Protein AF-G0TYF3-F1 (afdb_monomer)

Mean predicted aligned error: 10.35 Å

Organism: Trypanosoma vivax (strain Y486) (NCBI:txid1055687)

Structure (mmCIF, N/CA/C/O backbone):
data_AF-G0TYF3-F1
#
_entry.id   AF-G0TYF3-F1
#
loop_
_atom_site.group_PDB
_atom_site.id
_atom_site.type_symbol
_atom_site.label_atom_id
_atom_site.label_alt_id
_atom_site.label_comp_id
_atom_site.label_asym_id
_atom_site.label_entity_id
_atom_site.label_seq_id
_atom_site.pdbx_PDB_ins_code
_atom_site.Cartn_x
_atom_site.Cartn_y
_atom_site.Cartn_z
_atom_site.occupancy
_atom_site.B_iso_or_equiv
_atom_site.auth_seq_id
_atom_site.auth_comp_id
_atom_site.auth_asym_id
_atom_site.auth_atom_id
_atom_site.pdbx_PDB_model_num
ATOM 1 N N . MET A 1 1 ? -6.477 -11.118 -1.005 1.00 52.06 1 MET A N 1
ATOM 2 C CA . MET A 1 1 ? -7.956 -11.037 -0.854 1.00 52.06 1 MET A CA 1
ATOM 3 C C . MET A 1 1 ? -8.287 -9.998 0.199 1.00 52.06 1 MET A C 1
ATOM 5 O O . MET A 1 1 ? -7.872 -10.178 1.342 1.00 52.06 1 MET A O 1
ATOM 9 N N . LEU A 1 2 ? -9.044 -8.964 -0.182 1.00 65.50 2 LEU A N 1
ATOM 10 C CA . LEU A 1 2 ? -9.621 -8.017 0.769 1.00 65.50 2 LEU A CA 1
ATOM 11 C C . LEU A 1 2 ? -10.462 -8.768 1.795 1.00 65.50 2 LEU A C 1
ATOM 13 O O . LEU A 1 2 ? -11.277 -9.626 1.445 1.00 65.50 2 LEU A O 1
ATOM 17 N N . ILE A 1 3 ? -10.245 -8.453 3.062 1.00 80.75 3 ILE A N 1
ATOM 18 C CA . ILE A 1 3 ? -11.028 -9.009 4.161 1.00 80.75 3 ILE A CA 1
ATOM 19 C C . ILE A 1 3 ? -12.087 -7.994 4.579 1.00 80.75 3 ILE A C 1
ATOM 21 O O . ILE A 1 3 ? -11.957 -6.803 4.329 1.00 80.75 3 ILE A O 1
ATOM 25 N N . SER A 1 4 ? -13.174 -8.443 5.204 1.00 88.25 4 SER A N 1
ATOM 26 C CA . SER A 1 4 ? -14.162 -7.490 5.725 1.00 88.25 4 SER A CA 1
ATOM 27 C C . SER A 1 4 ? -13.517 -6.556 6.766 1.00 88.25 4 SER A C 1
ATOM 29 O O . SER A 1 4 ? -12.671 -7.043 7.525 1.00 88.25 4 SER A O 1
ATOM 31 N N . PRO A 1 5 ? -13.976 -5.299 6.908 1.00 90.44 5 PRO A N 1
ATOM 32 C CA . PRO A 1 5 ? -13.531 -4.399 7.974 1.00 90.44 5 PRO A CA 1
ATOM 33 C C . PRO A 1 5 ? -13.521 -5.040 9.370 1.00 90.44 5 PRO A C 1
ATOM 35 O O . PRO A 1 5 ? -12.560 -4.882 10.119 1.00 90.44 5 PRO A O 1
ATOM 38 N N . ALA A 1 6 ? -14.524 -5.859 9.699 1.00 93.75 6 ALA A N 1
ATOM 39 C CA . ALA A 1 6 ? -14.573 -6.573 10.978 1.00 93.75 6 ALA A CA 1
ATOM 40 C C . ALA A 1 6 ? -13.419 -7.580 11.129 1.00 93.75 6 ALA A C 1
ATOM 42 O O . ALA A 1 6 ? -12.769 -7.654 12.168 1.00 93.75 6 ALA A O 1
ATOM 43 N N . ALA A 1 7 ? -13.109 -8.323 10.065 1.00 91.69 7 ALA A N 1
ATOM 44 C CA . ALA A 1 7 ? -11.989 -9.260 10.056 1.00 91.69 7 ALA A CA 1
ATOM 45 C C . ALA A 1 7 ? -10.630 -8.544 10.153 1.00 91.69 7 ALA A C 1
ATOM 47 O O . ALA A 1 7 ? -9.745 -9.024 10.861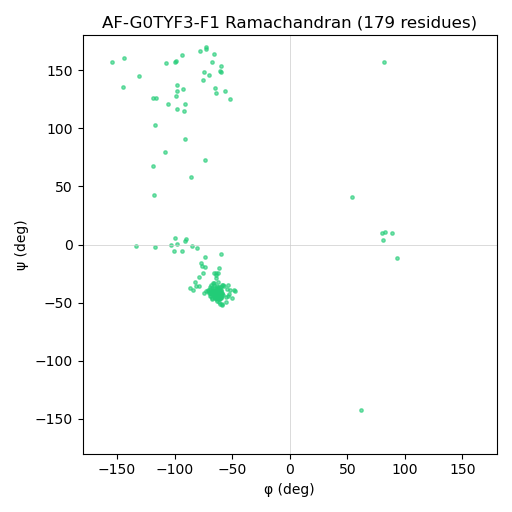 1.00 91.69 7 ALA A O 1
ATOM 48 N N . ALA A 1 8 ? -10.462 -7.395 9.489 1.00 89.81 8 ALA A N 1
ATOM 49 C CA . ALA A 1 8 ? -9.244 -6.594 9.608 1.00 89.81 8 ALA A CA 1
ATOM 50 C C . ALA A 1 8 ? -9.075 -6.008 11.014 1.00 89.81 8 ALA A C 1
ATOM 52 O O . ALA A 1 8 ? -7.975 -6.039 11.571 1.00 89.81 8 ALA A O 1
ATOM 53 N N . PHE A 1 9 ? -10.173 -5.546 11.620 1.00 95.38 9 PHE A N 1
ATOM 54 C CA . PHE A 1 9 ? -10.187 -5.104 13.009 1.00 95.38 9 PHE A CA 1
ATOM 55 C C . PHE A 1 9 ? -9.757 -6.235 13.947 1.00 95.38 9 PHE A C 1
ATOM 57 O O . PHE A 1 9 ? -8.814 -6.082 14.723 1.00 95.38 9 PHE A O 1
ATOM 64 N N . GLU A 1 10 ? -10.389 -7.402 13.835 1.00 94.56 10 GLU A N 1
ATOM 65 C CA . GLU A 1 10 ? -10.067 -8.560 14.667 1.00 94.56 10 GLU A CA 1
ATOM 66 C C . GLU A 1 10 ? -8.616 -9.018 14.504 1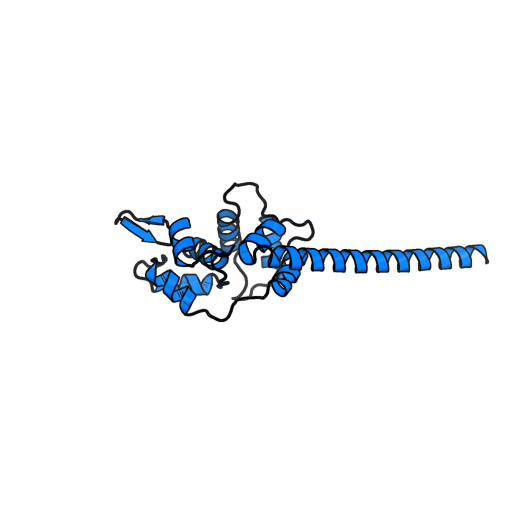.00 94.56 10 GLU A C 1
ATOM 68 O O . GLU A 1 10 ? -7.967 -9.363 15.492 1.00 94.56 10 GLU A O 1
ATOM 73 N N . ARG A 1 11 ? -8.063 -8.943 13.290 1.00 90.75 11 ARG A N 1
ATOM 74 C CA . ARG A 1 11 ? -6.665 -9.291 13.020 1.00 90.75 11 ARG A CA 1
ATOM 75 C C . ARG A 1 11 ? -5.666 -8.345 13.692 1.00 90.75 11 ARG A C 1
ATOM 77 O O . ARG A 1 11 ? -4.584 -8.795 14.066 1.00 90.75 11 ARG A O 1
ATOM 84 N N . ARG A 1 12 ? -5.988 -7.052 13.805 1.00 88.94 12 ARG A N 1
ATOM 85 C CA . ARG A 1 12 ? -5.013 -6.003 14.164 1.00 88.94 12 ARG A CA 1
ATOM 86 C C . ARG A 1 12 ? -5.286 -5.276 15.482 1.00 88.94 12 ARG A C 1
ATOM 88 O O . ARG A 1 12 ? -4.498 -4.411 15.861 1.00 88.94 12 ARG A O 1
ATOM 95 N N . HIS A 1 13 ? -6.370 -5.600 16.182 1.00 93.94 13 HIS A N 1
ATOM 96 C CA . HIS A 1 13 ? -6.732 -4.913 17.418 1.00 93.94 13 HIS A CA 1
ATOM 97 C C . HIS A 1 13 ? -5.659 -5.026 18.507 1.00 93.94 13 HIS A C 1
ATOM 99 O O . HIS A 1 13 ? -4.985 -6.042 18.677 1.00 93.94 13 HIS A O 1
ATOM 105 N N . LEU A 1 14 ? -5.580 -3.981 19.321 1.00 92.06 14 LEU A N 1
ATOM 106 C CA . LEU A 1 14 ? -4.904 -4.000 20.606 1.00 92.06 14 LEU A CA 1
ATOM 107 C C . LEU A 1 14 ? -5.941 -4.219 21.701 1.00 92.06 14 LEU A C 1
ATOM 109 O O . LEU A 1 14 ? -7.012 -3.607 21.697 1.00 92.06 14 LEU A O 1
ATOM 113 N N . LYS A 1 15 ? -5.616 -5.077 22.667 1.00 94.75 15 LYS A N 1
ATOM 114 C CA . LYS A 1 15 ? -6.442 -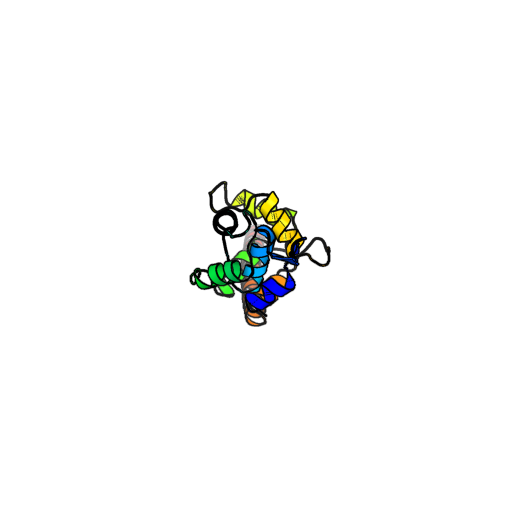5.262 23.858 1.00 94.75 15 LYS A CA 1
ATOM 115 C C . LYS A 1 15 ? -5.981 -4.305 24.952 1.00 94.75 15 LYS A C 1
ATOM 117 O O . LYS A 1 15 ? -4.826 -4.349 25.373 1.00 94.75 15 LYS A O 1
ATOM 122 N N . ARG A 1 16 ? -6.884 -3.447 25.417 1.00 92.62 16 ARG A N 1
ATOM 123 C CA . ARG A 1 16 ? -6.646 -2.527 26.534 1.00 92.62 16 ARG A CA 1
ATOM 124 C C . ARG A 1 16 ? -6.741 -3.249 27.879 1.00 92.62 16 ARG A C 1
ATOM 126 O O . ARG A 1 16 ? -7.266 -4.356 27.987 1.00 92.62 16 ARG A O 1
ATOM 133 N N . ASN A 1 17 ? -6.278 -2.576 28.932 1.00 89.19 17 ASN A N 1
ATOM 134 C CA . ASN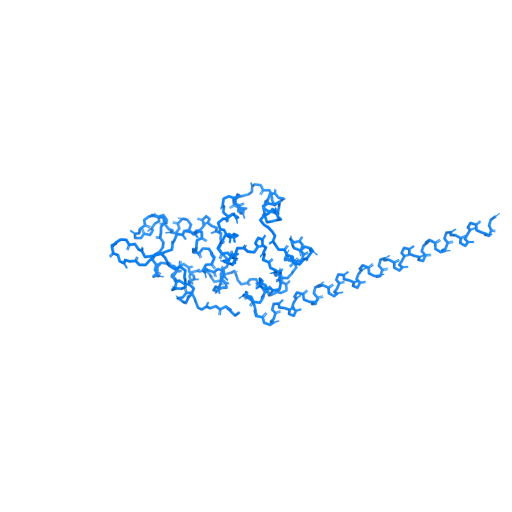 A 1 17 ? -6.319 -3.086 30.309 1.00 89.19 17 ASN A CA 1
ATOM 135 C C . ASN A 1 17 ? -7.747 -3.278 30.849 1.00 89.19 17 ASN A C 1
ATOM 137 O O . ASN A 1 17 ? -7.957 -4.108 31.728 1.00 89.19 17 ASN A O 1
ATOM 141 N N . ASP A 1 18 ? -8.716 -2.521 30.330 1.00 90.19 18 ASP A N 1
ATOM 142 C CA . ASP A 1 18 ? -10.147 -2.651 30.638 1.00 90.19 18 ASP A CA 1
ATOM 143 C C . ASP A 1 18 ? -10.823 -3.796 29.856 1.00 90.19 18 ASP A C 1
ATOM 145 O O . ASP A 1 18 ? -11.984 -4.109 30.100 1.00 90.19 18 ASP A O 1
ATOM 149 N N . GLY A 1 19 ? -10.080 -4.473 28.973 1.00 90.56 19 GLY A N 1
ATOM 150 C CA . GLY A 1 19 ? -10.540 -5.616 28.192 1.00 90.56 19 GLY A CA 1
ATOM 151 C C . GLY A 1 19 ? -11.094 -5.259 26.815 1.00 90.56 19 GLY A C 1
ATOM 152 O O . GLY A 1 19 ? -11.235 -6.170 25.996 1.00 90.56 19 GLY A O 1
ATOM 153 N N . ASP A 1 20 ? -11.336 -3.974 26.542 1.00 94.19 20 ASP A N 1
ATOM 154 C CA . ASP A 1 20 ? -11.847 -3.504 25.255 1.00 94.19 20 ASP A CA 1
ATOM 155 C C . ASP A 1 20 ? -10.783 -3.632 24.155 1.00 94.19 20 ASP A C 1
ATOM 157 O O . ASP A 1 20 ? -9.578 -3.455 24.377 1.00 94.19 20 ASP A O 1
ATOM 161 N N . LYS A 1 21 ? -11.249 -3.936 22.943 1.00 97.25 21 LYS A N 1
ATOM 162 C CA . LYS A 1 21 ? -10.430 -3.986 21.731 1.00 97.25 21 LYS A CA 1
ATOM 163 C C . LYS A 1 21 ? -10.468 -2.635 21.035 1.00 97.25 21 LYS A C 1
ATOM 165 O O . LYS A 1 21 ? -11.546 -2.067 20.855 1.00 97.25 21 LYS A O 1
ATOM 170 N N . VAL A 1 22 ? -9.306 -2.138 20.627 1.00 97.00 22 VAL A N 1
ATOM 171 C CA . VAL A 1 22 ? -9.183 -0.859 19.922 1.00 97.00 22 VAL A CA 1
ATOM 172 C C . VAL A 1 22 ? -8.094 -0.886 18.855 1.00 97.00 22 VAL A C 1
ATOM 174 O O . VAL A 1 22 ? -7.170 -1.695 18.922 1.00 97.00 22 VAL A O 1
ATOM 177 N N . LEU A 1 23 ? -8.166 0.048 17.914 1.00 95.69 23 LEU A N 1
ATOM 178 C CA . LEU A 1 23 ? -7.126 0.338 16.937 1.00 95.69 23 LEU A CA 1
ATOM 179 C C . LEU A 1 23 ? -6.591 1.762 17.137 1.00 95.69 23 LEU A C 1
ATOM 181 O O . LEU A 1 23 ? -7.376 2.710 17.096 1.00 95.69 23 LEU A O 1
ATOM 185 N N . PRO A 1 24 ? -5.273 1.953 17.302 1.00 93.75 24 PRO A N 1
ATOM 186 C CA . PRO A 1 24 ? -4.672 3.268 17.112 1.00 93.75 24 PRO A CA 1
ATOM 187 C C . PRO A 1 24 ? -4.740 3.680 15.626 1.00 93.75 24 PRO A C 1
ATOM 189 O O . PRO A 1 24 ? -4.798 2.800 14.760 1.00 93.75 24 PRO A O 1
ATOM 192 N N . PRO A 1 25 ? -4.684 4.987 15.300 1.00 89.38 25 PRO A N 1
ATOM 193 C CA . PRO A 1 25 ? -4.898 5.497 13.946 1.00 89.38 25 PRO A CA 1
ATOM 194 C C . PRO A 1 25 ? -4.023 4.844 12.874 1.00 89.38 25 PRO A C 1
ATOM 196 O O . PRO A 1 25 ? -4.527 4.440 11.830 1.00 89.38 25 PRO A O 1
ATOM 199 N N . SER A 1 26 ? -2.731 4.654 13.147 1.00 84.62 26 SER A N 1
ATOM 200 C CA . SER A 1 26 ? -1.805 4.021 12.202 1.00 84.62 26 SER A CA 1
ATOM 201 C C . SER A 1 26 ? -2.161 2.566 11.888 1.00 84.62 26 SER A C 1
ATOM 203 O O . SER A 1 26 ? -2.018 2.117 10.754 1.00 84.62 26 SER A O 1
ATOM 205 N N . VAL A 1 27 ? -2.671 1.824 12.872 1.00 88.31 27 VAL A N 1
ATOM 206 C CA . VAL A 1 27 ? -3.094 0.431 12.685 1.00 88.31 27 VAL A CA 1
ATOM 207 C C . VAL A 1 27 ? -4.469 0.375 12.017 1.00 88.31 27 VAL A C 1
ATOM 209 O O . VAL A 1 27 ? -4.697 -0.486 11.169 1.00 88.31 27 VAL A O 1
ATOM 212 N N . ALA A 1 28 ? -5.360 1.319 12.337 1.00 90.31 28 ALA A N 1
ATOM 213 C CA . ALA A 1 28 ? -6.639 1.485 11.653 1.00 90.31 28 ALA A CA 1
ATOM 214 C C . ALA A 1 28 ? -6.462 1.820 10.167 1.00 90.31 28 ALA A C 1
ATOM 216 O O . ALA A 1 28 ? -7.203 1.289 9.347 1.00 90.31 28 ALA A O 1
ATOM 217 N N . LEU A 1 29 ? -5.449 2.615 9.804 1.00 85.88 29 LEU A N 1
ATOM 218 C CA . LEU A 1 29 ? -5.104 2.892 8.408 1.00 85.88 29 LEU A CA 1
ATOM 219 C C . LEU A 1 29 ? -4.805 1.603 7.640 1.00 85.88 29 LEU A C 1
ATOM 221 O O . LEU A 1 29 ? -5.297 1.407 6.531 1.00 85.88 29 LEU A O 1
ATOM 225 N N . VAL A 1 30 ? -4.047 0.693 8.252 1.00 83.38 30 VAL A N 1
ATOM 226 C CA . VAL A 1 30 ? -3.688 -0.574 7.608 1.00 83.38 30 VAL A CA 1
ATOM 227 C C . VAL A 1 30 ? -4.864 -1.542 7.585 1.00 83.38 30 VAL A C 1
ATOM 229 O O . VAL A 1 30 ? -5.104 -2.173 6.563 1.00 83.38 30 VAL A O 1
ATOM 232 N N . ALA A 1 31 ? -5.634 -1.633 8.672 1.00 88.62 31 ALA A N 1
ATOM 233 C CA . ALA A 1 31 ? -6.844 -2.453 8.709 1.00 88.62 31 ALA A CA 1
ATOM 234 C C . ALA A 1 31 ? -7.863 -1.999 7.649 1.00 88.62 31 ALA A C 1
ATOM 236 O O . ALA A 1 31 ? -8.492 -2.824 6.987 1.00 88.62 31 ALA A O 1
ATOM 237 N N . ALA A 1 32 ? -7.999 -0.687 7.453 1.00 86.38 32 ALA A N 1
ATOM 238 C CA . ALA A 1 32 ? -8.841 -0.124 6.411 1.00 86.38 32 ALA A CA 1
ATOM 239 C C . ALA A 1 32 ? -8.324 -0.487 5.018 1.00 86.38 32 ALA A C 1
ATOM 241 O O . ALA A 1 32 ? -9.101 -0.957 4.188 1.00 86.38 32 ALA A O 1
ATOM 242 N N . LEU A 1 33 ? -7.014 -0.357 4.795 1.00 79.69 33 LEU A N 1
ATOM 243 C CA . LEU A 1 33 ? -6.370 -0.708 3.535 1.00 79.69 33 LEU A CA 1
ATOM 244 C C . LEU A 1 33 ? -6.562 -2.196 3.188 1.00 79.69 33 LEU A C 1
ATOM 246 O O . LEU A 1 33 ? -6.973 -2.517 2.077 1.00 79.69 33 LEU A O 1
ATOM 250 N N . GLU A 1 34 ? -6.372 -3.100 4.154 1.00 78.69 34 GLU A N 1
ATOM 251 C CA . GLU A 1 34 ? -6.664 -4.540 4.010 1.00 78.69 34 GLU A CA 1
ATOM 252 C C . GLU A 1 34 ? -8.140 -4.842 3.719 1.00 78.69 34 GLU A C 1
ATOM 254 O O . GLU A 1 34 ? -8.473 -5.920 3.221 1.00 78.69 34 GLU A O 1
ATOM 259 N N . SER A 1 35 ? -9.017 -3.893 4.042 1.00 82.38 35 SER A N 1
ATOM 260 C CA . SER A 1 35 ? -10.456 -3.971 3.802 1.00 82.38 35 SER A CA 1
ATOM 261 C C . SER A 1 35 ? -10.907 -3.213 2.554 1.00 82.38 35 SER A C 1
ATOM 263 O O . SER A 1 35 ? -12.105 -3.123 2.296 1.00 82.38 35 SER A O 1
ATOM 265 N N . GLY A 1 36 ? -9.964 -2.673 1.774 1.00 74.00 36 GLY A N 1
ATOM 266 C CA . GLY A 1 36 ? -10.225 -1.995 0.504 1.00 74.00 36 GLY A CA 1
ATOM 267 C C . GLY A 1 36 ? -10.505 -0.500 0.632 1.00 74.00 36 GLY A C 1
ATOM 268 O O . GLY A 1 36 ? -10.898 0.130 -0.347 1.00 74.00 36 GLY A O 1
ATOM 269 N N . TYR A 1 37 ? -10.298 0.082 1.813 1.00 78.81 37 TYR A N 1
ATOM 270 C CA . TYR A 1 37 ? -10.519 1.499 2.070 1.00 78.81 37 TYR A CA 1
ATOM 271 C C . TYR A 1 37 ? -9.192 2.247 2.167 1.00 78.81 37 TYR A C 1
ATOM 273 O O . TYR A 1 37 ? -8.382 1.996 3.058 1.00 78.81 37 TYR A O 1
ATOM 281 N N . MET A 1 38 ? -8.998 3.238 1.299 1.00 75.38 38 MET A N 1
ATOM 282 C CA . MET A 1 38 ? -7.919 4.209 1.470 1.00 75.38 38 MET A CA 1
ATOM 283 C C . MET A 1 38 ? -8.424 5.421 2.247 1.00 75.38 38 MET A C 1
ATOM 285 O O . MET A 1 38 ? -9.267 6.183 1.768 1.00 75.38 38 MET A O 1
ATOM 289 N N . PHE A 1 39 ? -7.878 5.626 3.439 1.00 77.19 39 PHE A N 1
ATOM 290 C CA . PHE A 1 39 ? -8.094 6.836 4.225 1.00 77.19 39 PHE A CA 1
ATOM 291 C C . PHE A 1 39 ? -6.841 7.704 4.231 1.00 77.19 39 PHE A C 1
ATOM 293 O O . PHE A 1 39 ? -5.724 7.213 4.087 1.00 77.19 39 PHE A O 1
ATOM 300 N N . LYS A 1 40 ? -7.035 9.001 4.463 1.00 78.00 40 LYS A N 1
ATOM 301 C CA . LYS A 1 40 ? -5.961 9.865 4.959 1.00 78.00 40 LYS A CA 1
ATOM 302 C C . LYS A 1 40 ? -5.769 9.572 6.441 1.00 78.00 40 LYS A C 1
ATOM 304 O O . LYS A 1 40 ? -6.772 9.391 7.136 1.00 78.00 40 LYS A O 1
ATOM 309 N N . LEU A 1 41 ? -4.528 9.558 6.934 1.00 80.25 41 LEU A N 1
ATOM 310 C CA . LEU A 1 41 ? -4.324 9.327 8.364 1.00 80.25 41 LEU A CA 1
ATOM 311 C C . LEU A 1 41 ? -4.991 10.428 9.195 1.00 80.25 41 LEU A C 1
ATOM 313 O O . LEU A 1 41 ? -5.712 10.096 10.126 1.00 80.25 41 LEU A O 1
ATOM 317 N N . SER A 1 42 ? -4.894 11.690 8.771 1.00 80.12 42 SER A N 1
ATOM 318 C CA . SER A 1 42 ? -5.585 12.826 9.399 1.00 80.12 42 SER A CA 1
ATOM 319 C C . SER A 1 42 ? -7.095 12.610 9.573 1.00 80.12 42 SER A C 1
ATOM 321 O O . SER A 1 42 ? -7.652 12.913 10.623 1.00 80.12 42 SER A O 1
ATOM 323 N N . ALA A 1 43 ? -7.770 11.999 8.593 1.00 86.19 43 ALA A N 1
ATOM 324 C CA . ALA A 1 43 ? -9.194 11.678 8.704 1.00 86.19 43 ALA A CA 1
ATOM 325 C C . ALA A 1 43 ? -9.470 10.599 9.768 1.00 86.19 43 ALA A C 1
ATOM 327 O O . ALA A 1 43 ? -10.474 10.667 10.482 1.00 86.19 43 ALA A O 1
ATOM 328 N N . ILE A 1 44 ? -8.580 9.607 9.887 1.00 88.44 44 ILE A N 1
ATOM 329 C CA . ILE A 1 44 ? -8.655 8.583 10.936 1.00 88.44 44 ILE A CA 1
ATOM 330 C C . ILE A 1 44 ? -8.336 9.194 12.302 1.00 88.44 44 ILE A C 1
ATOM 332 O O . ILE A 1 44 ? -9.021 8.889 13.274 1.00 88.44 44 ILE A O 1
ATOM 336 N N . GLU A 1 45 ? -7.329 10.060 12.395 1.00 89.00 45 GLU A N 1
ATOM 337 C C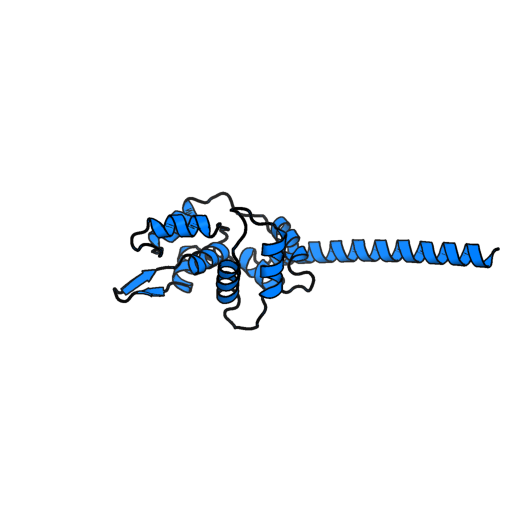A . GLU A 1 45 ? -6.954 10.755 13.628 1.00 89.00 45 GLU A CA 1
ATOM 338 C C . GLU A 1 45 ? -8.079 11.655 14.126 1.00 89.00 45 GLU A C 1
ATOM 340 O O . GLU A 1 45 ? -8.423 11.602 15.305 1.00 89.00 45 GLU A O 1
ATOM 345 N N . ASP A 1 46 ? -8.730 12.395 13.231 1.00 90.75 46 ASP A N 1
ATOM 346 C CA . ASP A 1 46 ? -9.910 13.196 13.545 1.00 90.75 46 ASP A CA 1
ATOM 347 C C . ASP A 1 46 ? -11.066 12.338 14.070 1.00 90.75 46 ASP A C 1
ATOM 349 O O . ASP A 1 46 ? -11.759 12.726 15.018 1.00 90.75 46 ASP A O 1
ATOM 353 N N . ALA A 1 47 ? -11.295 11.168 13.464 1.00 92.31 47 ALA A N 1
ATOM 354 C CA . ALA A 1 47 ? -12.298 10.218 13.937 1.00 92.31 47 ALA A CA 1
ATOM 355 C C . ALA A 1 47 ? -11.927 9.666 15.323 1.00 92.31 47 ALA A C 1
ATOM 357 O O . ALA A 1 47 ? -12.756 9.664 16.234 1.00 92.31 47 ALA A O 1
ATOM 358 N N . ALA A 1 48 ? -10.668 9.271 15.511 1.00 93.62 48 ALA A N 1
ATOM 359 C CA . ALA A 1 48 ? -10.149 8.723 16.757 1.00 93.62 48 ALA A CA 1
ATOM 360 C C . ALA A 1 48 ? -10.120 9.760 17.891 1.00 93.62 48 ALA A C 1
ATOM 362 O O . ALA A 1 48 ? -10.346 9.419 19.049 1.00 93.62 48 ALA A O 1
ATOM 363 N N . ALA A 1 49 ? -9.887 11.039 17.591 1.00 93.88 49 ALA A N 1
ATOM 364 C CA . ALA A 1 49 ? -9.914 12.123 18.571 1.00 93.88 49 ALA A CA 1
ATOM 365 C C . ALA A 1 49 ? -11.309 12.316 19.189 1.00 93.88 49 ALA A C 1
ATOM 367 O O . ALA A 1 49 ? -11.424 12.736 20.341 1.00 93.88 49 ALA A O 1
ATOM 368 N N . ARG A 1 50 ? -12.366 11.987 18.434 1.00 93.19 50 ARG A N 1
ATOM 369 C CA . ARG A 1 50 ? -13.773 12.071 18.859 1.00 93.19 50 ARG A CA 1
ATOM 370 C C . ARG A 1 50 ? -14.354 10.734 19.336 1.00 93.19 50 ARG A C 1
ATOM 372 O O . ARG A 1 50 ? -15.531 10.688 19.689 1.00 93.19 50 ARG A O 1
ATOM 379 N N . ALA A 1 51 ? -13.556 9.671 19.330 1.00 95.12 51 ALA A N 1
ATOM 380 C CA . ALA A 1 51 ? -13.976 8.330 19.710 1.00 95.12 51 ALA A CA 1
ATOM 381 C C . ALA A 1 51 ? -14.196 8.184 21.225 1.00 95.12 51 ALA A C 1
ATOM 383 O O . ALA A 1 51 ? -13.762 9.014 22.030 1.00 95.12 51 ALA A O 1
ATOM 384 N N . LYS A 1 52 ? -14.819 7.070 21.628 1.00 94.38 52 LYS A N 1
ATOM 385 C CA . LYS A 1 52 ? -15.003 6.639 23.024 1.00 94.38 52 LYS A CA 1
ATOM 386 C C . LYS A 1 52 ? -13.693 6.713 23.809 1.00 94.38 52 LYS A C 1
ATOM 388 O O . LYS A 1 52 ? -13.691 7.100 24.977 1.00 94.38 52 LYS A O 1
ATOM 393 N N . TYR A 1 53 ? -12.592 6.336 23.165 1.00 93.75 53 TYR A N 1
ATOM 394 C CA . TYR A 1 53 ? -11.246 6.429 23.708 1.00 93.75 53 TYR A CA 1
ATOM 395 C C . TYR A 1 53 ? -10.429 7.390 22.840 1.00 93.75 53 TYR A C 1
ATOM 397 O O . TYR A 1 53 ? -9.987 6.982 21.773 1.00 93.75 53 TYR A O 1
ATOM 405 N N . PRO A 1 54 ? -10.197 8.644 23.268 1.00 93.31 54 PRO A N 1
ATOM 406 C CA . PRO A 1 54 ? -9.485 9.619 22.449 1.00 93.31 54 PRO A CA 1
ATOM 407 C C . PRO A 1 54 ? -8.143 9.086 21.931 1.00 93.31 54 PRO A C 1
ATOM 409 O O . PRO A 1 54 ? -7.304 8.623 22.708 1.00 93.31 54 PRO A O 1
ATOM 412 N N . GLY A 1 55 ? -7.969 9.138 20.611 1.00 91.94 55 GLY A N 1
ATOM 413 C CA . GLY A 1 55 ? -6.806 8.603 19.901 1.00 91.94 55 GLY A CA 1
ATOM 414 C C . GLY A 1 55 ? -6.865 7.099 19.612 1.00 91.94 55 GLY A C 1
ATOM 415 O O . GLY A 1 55 ? -5.854 6.531 19.217 1.00 91.94 55 GLY A O 1
ATOM 416 N N . MET A 1 56 ? -8.009 6.438 19.817 1.00 95.00 56 MET A N 1
ATOM 417 C CA . MET A 1 56 ? -8.206 5.003 19.591 1.00 95.00 56 MET A CA 1
ATOM 418 C C . MET A 1 56 ? -9.626 4.723 19.077 1.00 95.00 56 MET A C 1
ATOM 420 O O . MET A 1 56 ? -10.602 5.214 19.634 1.00 95.00 56 MET A O 1
ATOM 424 N N . LEU A 1 57 ? -9.757 3.875 18.061 1.00 96.56 57 LEU A N 1
ATOM 425 C CA . LEU A 1 57 ? -11.048 3.468 17.503 1.00 96.56 57 LEU A CA 1
ATOM 426 C C . LEU A 1 57 ? -11.470 2.110 18.059 1.00 96.56 57 LEU A C 1
ATOM 428 O O . LEU A 1 57 ? -10.713 1.145 17.988 1.00 96.56 57 LEU A O 1
ATOM 432 N N . THR A 1 58 ? -12.685 2.010 18.589 1.00 97.06 58 THR A N 1
ATOM 433 C CA . THR A 1 58 ? -13.329 0.713 18.845 1.00 97.06 58 THR A CA 1
ATOM 434 C C . THR A 1 58 ? -13.768 0.051 17.538 1.00 97.06 58 THR A C 1
ATOM 436 O O . THR A 1 58 ? -13.764 0.678 16.479 1.00 97.06 58 THR A O 1
ATOM 439 N N . GLU A 1 59 ? -14.186 -1.214 17.606 1.00 96.25 59 GLU A N 1
ATOM 440 C CA . GLU A 1 59 ? -14.692 -1.945 16.437 1.00 96.25 59 GLU A CA 1
ATOM 441 C C . GLU A 1 59 ? -15.847 -1.200 15.766 1.00 96.25 59 GLU A C 1
ATOM 443 O O . GLU A 1 59 ? -15.803 -0.928 14.573 1.00 96.25 59 GLU A O 1
ATOM 448 N N . ILE A 1 60 ? -16.841 -0.781 16.551 1.00 96.00 60 ILE A N 1
ATOM 449 C CA . ILE A 1 60 ? -18.028 -0.080 16.047 1.00 96.00 60 ILE A CA 1
ATOM 450 C C . ILE A 1 60 ? -17.638 1.224 15.337 1.00 96.00 60 ILE A C 1
ATOM 452 O O . ILE A 1 60 ? -18.174 1.538 14.277 1.00 96.00 60 ILE A O 1
ATOM 456 N N . GLU A 1 61 ? -16.695 1.978 15.900 1.00 96.75 61 GLU A N 1
ATOM 457 C CA . GLU A 1 61 ? -16.247 3.252 15.328 1.00 96.75 61 GLU A CA 1
ATOM 458 C C . GLU A 1 61 ? -15.432 3.046 14.051 1.00 96.75 61 GLU A C 1
ATOM 460 O O . GLU A 1 61 ? -15.619 3.782 13.085 1.00 96.75 61 GLU A O 1
ATOM 465 N N . PHE A 1 62 ? -14.576 2.024 14.016 1.00 95.19 62 PHE A N 1
ATOM 466 C CA . PHE A 1 62 ? -13.813 1.664 12.824 1.00 95.19 62 PHE A CA 1
ATOM 467 C C . PHE A 1 62 ? -14.719 1.185 11.680 1.00 95.19 62 PHE A C 1
ATOM 469 O O . PHE A 1 62 ? -14.568 1.637 10.544 1.00 95.19 62 PHE A O 1
ATOM 476 N N . LEU A 1 63 ? -15.694 0.320 11.973 1.00 94.12 63 LEU A N 1
ATOM 477 C CA . LEU A 1 63 ? -16.682 -0.136 10.992 1.00 94.12 63 LEU A CA 1
ATOM 478 C C . LEU A 1 63 ? -17.508 1.035 10.458 1.00 94.12 63 LEU A C 1
ATOM 480 O O . LEU A 1 63 ? -17.628 1.199 9.248 1.00 94.12 63 LEU A O 1
ATOM 484 N N . SER A 1 64 ? -17.997 1.903 11.349 1.00 93.31 64 SER A N 1
ATOM 485 C CA . SER A 1 64 ? -18.738 3.102 10.953 1.00 93.31 64 SER A CA 1
ATOM 486 C C . SER A 1 64 ? -17.896 4.042 10.089 1.00 93.31 64 SER A C 1
ATOM 488 O O . SER A 1 64 ? -18.435 4.677 9.185 1.00 93.31 64 SER A O 1
ATOM 490 N N . LEU A 1 65 ? -16.595 4.163 10.363 1.00 91.00 65 LEU A N 1
ATOM 491 C CA . LEU A 1 65 ? -15.683 4.966 9.553 1.00 91.00 65 LEU A CA 1
ATOM 492 C C . LEU A 1 65 ? -15.554 4.392 8.133 1.00 91.00 65 LEU A C 1
ATOM 494 O O . LEU A 1 65 ? -15.602 5.150 7.165 1.00 91.00 65 LEU A O 1
ATOM 498 N N . CYS A 1 66 ? -15.451 3.065 8.008 1.00 88.19 66 CYS A N 1
ATOM 499 C CA . CYS A 1 66 ? -15.441 2.358 6.724 1.00 88.19 66 CYS A CA 1
ATOM 500 C C . CYS A 1 66 ? -16.765 2.540 5.965 1.00 88.19 66 CYS A C 1
ATOM 502 O O . CYS A 1 66 ? -16.755 2.948 4.806 1.00 88.19 66 CYS A O 1
ATOM 504 N N . ASP A 1 67 ? -17.908 2.343 6.622 1.00 86.12 67 ASP A N 1
ATOM 505 C CA . ASP A 1 67 ? -19.231 2.466 5.993 1.00 86.12 67 ASP A CA 1
ATOM 506 C C . ASP A 1 67 ? -19.518 3.884 5.469 1.00 86.12 67 ASP A C 1
ATOM 508 O O . ASP A 1 67 ? -20.194 4.061 4.454 1.00 86.12 67 ASP A O 1
ATOM 512 N N . GLN A 1 68 ? -18.990 4.911 6.140 1.00 82.56 68 GLN A N 1
ATOM 513 C CA . GLN A 1 68 ? -19.162 6.310 5.738 1.00 82.56 68 GLN A CA 1
ATOM 514 C C . GLN A 1 68 ? -18.287 6.710 4.544 1.00 82.56 68 GLN A C 1
ATOM 516 O O . GLN A 1 68 ? -18.584 7.710 3.886 1.00 82.56 68 GLN A O 1
ATOM 521 N N . ASN A 1 69 ? -17.231 5.951 4.238 1.00 70.38 69 ASN A N 1
ATOM 522 C CA . ASN A 1 69 ? -16.271 6.305 3.199 1.00 70.38 69 ASN A CA 1
ATOM 523 C C . ASN A 1 69 ? -16.400 5.398 1.968 1.00 70.38 69 ASN A C 1
ATOM 525 O O . ASN A 1 69 ? -15.625 4.472 1.752 1.00 70.38 69 ASN A O 1
ATOM 529 N N . THR A 1 70 ? -17.394 5.693 1.132 1.00 56.75 70 THR A N 1
ATOM 530 C CA . THR A 1 70 ? -17.726 4.914 -0.077 1.00 56.75 70 THR A CA 1
ATOM 531 C C . THR A 1 70 ? -16.909 5.287 -1.323 1.00 56.75 70 THR A C 1
ATOM 533 O O . THR A 1 70 ? -17.104 4.684 -2.376 1.00 56.75 70 THR A O 1
ATOM 536 N N . LEU A 1 71 ? -16.008 6.276 -1.244 1.00 48.66 71 LEU A N 1
ATOM 537 C CA . LEU A 1 71 ? -15.437 6.948 -2.424 1.00 48.66 71 LEU A CA 1
ATOM 538 C C . LEU A 1 71 ? -14.031 6.500 -2.854 1.00 48.66 71 LEU A C 1
ATOM 540 O O . LEU A 1 71 ? -13.580 6.925 -3.914 1.00 48.66 71 LEU A O 1
ATOM 544 N N . ASN A 1 72 ? -13.346 5.633 -2.105 1.00 51.22 72 ASN A N 1
ATOM 545 C CA . ASN A 1 72 ? -11.915 5.375 -2.325 1.00 51.22 72 ASN A CA 1
ATOM 546 C C . ASN A 1 72 ? -11.571 3.927 -2.708 1.00 51.22 72 ASN A C 1
ATOM 548 O O . ASN A 1 72 ? -10.571 3.384 -2.242 1.00 51.22 72 ASN A O 1
ATOM 552 N N . VAL A 1 73 ? -12.357 3.319 -3.600 1.00 52.44 73 VAL A N 1
ATOM 553 C CA . VAL A 1 73 ? -11.907 2.138 -4.353 1.00 52.44 73 VAL A CA 1
ATOM 554 C C . VAL A 1 73 ? -11.264 2.636 -5.648 1.00 52.44 73 VAL A C 1
ATOM 556 O O . VAL A 1 73 ? -11.942 2.848 -6.651 1.00 52.44 73 VAL A O 1
ATOM 559 N N . THR A 1 74 ? -9.951 2.883 -5.641 1.00 59.22 74 THR A N 1
ATOM 560 C CA . THR A 1 74 ? -9.199 2.954 -6.904 1.00 59.22 74 THR A CA 1
ATOM 561 C C . THR A 1 74 ? -9.258 1.584 -7.562 1.00 59.22 74 THR A C 1
ATOM 563 O O . THR A 1 74 ? -8.980 0.590 -6.895 1.00 59.22 74 THR A O 1
ATOM 566 N N . ASP A 1 75 ? -9.609 1.514 -8.845 1.00 75.19 75 ASP A N 1
ATOM 567 C CA . ASP A 1 75 ? -9.511 0.266 -9.609 1.00 75.19 75 ASP A CA 1
ATOM 568 C C . ASP A 1 75 ? -8.054 -0.242 -9.625 1.00 75.19 75 ASP A C 1
ATOM 570 O O . ASP A 1 75 ? -7.098 0.539 -9.508 1.00 75.19 75 ASP A O 1
ATOM 574 N N . ALA A 1 76 ? -7.890 -1.557 -9.775 1.00 79.19 76 ALA A N 1
ATOM 575 C CA . ALA A 1 76 ? -6.594 -2.224 -9.761 1.00 79.19 76 ALA A CA 1
ATOM 576 C C . ALA A 1 76 ? -5.601 -1.613 -10.767 1.00 79.19 76 ALA A C 1
ATOM 578 O O . ALA A 1 76 ? -4.411 -1.502 -10.470 1.00 79.19 76 ALA A O 1
ATOM 579 N N . ARG A 1 77 ? -6.061 -1.147 -11.935 1.00 82.81 77 ARG A N 1
ATOM 580 C CA . ARG A 1 77 ? -5.186 -0.559 -12.966 1.00 82.81 77 ARG A CA 1
ATOM 581 C C . ARG A 1 77 ? -4.634 0.802 -12.569 1.00 82.81 77 ARG A C 1
ATOM 583 O O . ARG A 1 77 ? -3.455 1.080 -12.809 1.00 82.81 77 ARG A O 1
ATOM 590 N N . VAL A 1 78 ? -5.449 1.648 -11.939 1.00 78.38 78 VAL A N 1
ATOM 591 C CA . VAL A 1 78 ? -4.969 2.924 -11.391 1.00 78.38 78 VAL A CA 1
ATOM 592 C C . VAL A 1 78 ? -3.914 2.667 -10.317 1.00 78.38 78 VAL A C 1
ATOM 594 O O . VAL A 1 78 ? -2.839 3.269 -10.377 1.00 78.38 78 VAL A O 1
ATOM 597 N N . MET A 1 79 ? -4.158 1.733 -9.391 1.00 79.69 79 MET A N 1
ATOM 598 C CA . MET A 1 79 ? -3.167 1.408 -8.362 1.00 79.69 79 MET A CA 1
ATOM 599 C C . MET A 1 79 ? -1.882 0.833 -8.972 1.00 79.69 79 MET A C 1
ATOM 601 O O . MET A 1 79 ? -0.795 1.308 -8.652 1.00 79.69 79 MET A O 1
ATOM 605 N N . ALA A 1 80 ? -1.984 -0.096 -9.927 1.00 83.44 80 ALA A N 1
ATOM 606 C CA . ALA A 1 80 ? -0.832 -0.678 -10.619 1.00 83.44 80 ALA A CA 1
ATOM 607 C C . ALA A 1 80 ? 0.076 0.389 -11.253 1.00 83.44 80 ALA A C 1
ATOM 609 O O . ALA A 1 80 ? 1.307 0.287 -11.198 1.00 83.44 80 ALA A O 1
ATOM 610 N N . LYS A 1 81 ? -0.513 1.453 -11.818 1.00 81.56 81 LYS A N 1
ATOM 611 C CA . LYS A 1 81 ? 0.240 2.591 -12.359 1.00 81.56 81 LYS A CA 1
ATOM 612 C C . LYS A 1 81 ? 1.057 3.300 -11.277 1.00 81.56 81 LYS A C 1
ATOM 614 O O . LYS A 1 81 ? 2.224 3.594 -11.523 1.00 81.56 81 LYS A O 1
ATOM 619 N N . HIS A 1 82 ? 0.467 3.577 -10.115 1.00 77.12 82 HIS A N 1
ATOM 620 C CA . HIS A 1 82 ? 1.161 4.232 -9.001 1.00 77.12 82 HIS A CA 1
ATOM 621 C C . HIS A 1 82 ? 2.246 3.335 -8.401 1.00 77.12 82 HIS A C 1
ATOM 623 O O . HIS A 1 82 ? 3.385 3.774 -8.240 1.00 77.12 82 HIS A O 1
ATOM 629 N N . VAL A 1 83 ? 1.921 2.064 -8.165 1.00 80.94 83 VAL A N 1
ATOM 630 C CA . VAL A 1 83 ? 2.851 1.044 -7.665 1.00 80.94 83 VAL A CA 1
ATOM 631 C C . VAL A 1 83 ? 4.079 0.932 -8.568 1.00 80.94 83 VAL A C 1
ATOM 633 O O . VAL A 1 83 ? 5.197 0.981 -8.072 1.00 80.94 83 VAL A O 1
ATOM 636 N N . SER A 1 84 ? 3.900 0.893 -9.891 1.00 80.88 84 SER A N 1
ATOM 637 C CA . SER A 1 84 ? 5.019 0.786 -10.844 1.00 80.88 84 SER A CA 1
ATOM 638 C C . SER A 1 84 ? 5.973 1.988 -10.827 1.00 80.88 84 SER A C 1
ATOM 640 O O . SER A 1 84 ? 7.123 1.865 -11.239 1.00 80.88 84 SER A O 1
ATOM 642 N N . VAL A 1 85 ? 5.502 3.163 -10.396 1.00 75.25 85 VAL A N 1
ATOM 643 C CA . VAL A 1 85 ? 6.333 4.374 -10.283 1.00 75.25 85 VAL A CA 1
ATOM 644 C C . VAL A 1 85 ? 7.091 4.398 -8.958 1.00 75.25 85 VAL A C 1
ATOM 646 O O . VAL A 1 85 ? 8.244 4.816 -8.924 1.00 75.25 85 VAL A O 1
ATOM 649 N N . ILE A 1 86 ? 6.443 3.969 -7.873 1.00 72.12 86 ILE A N 1
ATOM 650 C CA . ILE A 1 86 ? 6.997 4.025 -6.514 1.00 72.12 86 ILE A CA 1
ATOM 651 C C . ILE A 1 86 ? 7.923 2.828 -6.234 1.00 72.12 86 ILE A C 1
ATOM 653 O O . ILE A 1 86 ? 8.917 2.983 -5.532 1.00 72.12 86 ILE A O 1
ATOM 657 N N . ALA A 1 87 ? 7.632 1.666 -6.824 1.00 81.75 87 ALA A N 1
ATOM 658 C CA . ALA A 1 87 ? 8.399 0.425 -6.712 1.00 81.75 87 ALA A CA 1
ATOM 659 C C . ALA A 1 87 ? 8.919 -0.025 -8.095 1.00 81.75 87 ALA A C 1
ATOM 661 O O . ALA A 1 87 ? 8.466 -1.043 -8.631 1.00 81.75 87 ALA A O 1
ATOM 662 N N . PRO A 1 88 ? 9.850 0.726 -8.718 1.00 76.44 88 PRO A N 1
ATOM 663 C CA . PRO A 1 88 ? 10.342 0.424 -10.064 1.00 76.44 88 PRO A CA 1
ATOM 664 C C . PRO A 1 88 ? 11.118 -0.900 -10.144 1.00 76.44 88 PRO A C 1
ATOM 666 O O . PRO A 1 88 ? 11.174 -1.515 -11.207 1.00 76.44 88 PRO A O 1
ATOM 669 N N . ASP A 1 89 ? 11.695 -1.356 -9.031 1.00 83.19 89 ASP A N 1
ATOM 670 C CA . ASP A 1 89 ? 12.345 -2.663 -8.889 1.00 83.19 89 ASP A CA 1
ATOM 671 C C . ASP A 1 89 ? 11.380 -3.767 -8.412 1.00 83.19 89 ASP A C 1
ATOM 673 O O . ASP A 1 89 ? 11.790 -4.903 -8.182 1.00 83.19 89 ASP A O 1
ATOM 677 N N . GLY A 1 90 ? 10.088 -3.447 -8.286 1.00 83.31 90 GLY A N 1
ATOM 678 C CA . GLY A 1 90 ? 9.066 -4.355 -7.781 1.00 83.31 90 GLY A CA 1
ATOM 679 C C . GLY A 1 90 ? 9.021 -4.465 -6.260 1.00 83.31 90 GLY A C 1
ATOM 680 O O . GLY A 1 90 ? 8.300 -5.327 -5.760 1.00 83.31 90 GLY A O 1
ATOM 681 N N . THR A 1 91 ? 9.733 -3.614 -5.517 1.00 87.31 91 THR A N 1
ATOM 682 C CA . THR A 1 91 ? 9.691 -3.604 -4.051 1.00 87.31 91 THR A CA 1
ATOM 683 C C . THR A 1 91 ? 9.480 -2.210 -3.468 1.00 87.31 91 THR A C 1
ATOM 685 O O . THR A 1 91 ? 9.974 -1.208 -3.972 1.00 87.31 91 THR A O 1
ATOM 688 N N . PHE A 1 92 ? 8.745 -2.149 -2.362 1.00 83.31 92 PHE A N 1
ATOM 689 C CA . PHE A 1 92 ? 8.653 -0.985 -1.499 1.00 83.31 92 PHE A CA 1
ATOM 690 C C . PHE A 1 92 ? 9.602 -1.176 -0.329 1.00 83.31 92 PHE A C 1
ATOM 692 O O . PHE A 1 92 ? 9.413 -2.064 0.501 1.00 83.31 92 PHE A O 1
ATOM 699 N N . THR A 1 93 ? 10.599 -0.312 -0.232 1.00 85.12 93 THR A N 1
ATOM 700 C CA . THR A 1 93 ? 11.398 -0.144 0.982 1.00 85.12 93 THR A CA 1
ATOM 701 C C . THR A 1 93 ? 10.896 1.059 1.767 1.00 85.12 93 THR A C 1
ATOM 703 O O . THR A 1 93 ? 10.308 1.989 1.201 1.00 85.12 93 THR A O 1
ATOM 706 N N . ARG A 1 94 ? 11.190 1.096 3.068 1.00 82.88 94 ARG A N 1
ATOM 707 C CA . ARG A 1 94 ? 10.911 2.269 3.908 1.00 82.88 94 ARG A CA 1
ATOM 708 C C . ARG A 1 94 ? 11.441 3.559 3.274 1.00 82.88 94 ARG A C 1
ATOM 710 O O . ARG A 1 94 ? 10.710 4.537 3.170 1.00 82.88 94 ARG A O 1
ATOM 717 N N . ALA A 1 95 ? 12.677 3.524 2.775 1.00 80.94 95 ALA A N 1
ATOM 718 C CA . ALA A 1 95 ? 13.310 4.662 2.115 1.00 80.94 95 ALA A CA 1
ATOM 719 C C . ALA A 1 95 ? 12.554 5.097 0.848 1.00 80.94 95 ALA A C 1
ATOM 721 O O . ALA A 1 95 ? 12.298 6.285 0.678 1.00 80.94 95 ALA A O 1
ATOM 722 N N . SER A 1 96 ? 12.135 4.150 -0.003 1.00 79.25 96 SER A N 1
ATOM 723 C CA . SER A 1 96 ? 11.386 4.472 -1.230 1.00 79.25 96 SER A CA 1
ATOM 724 C C . SER A 1 96 ? 10.026 5.119 -0.949 1.00 79.25 96 SER A C 1
ATOM 726 O O . SER A 1 96 ? 9.631 6.054 -1.643 1.00 79.25 96 SER A O 1
ATOM 728 N N . LEU A 1 97 ? 9.329 4.681 0.105 1.00 77.69 97 LEU A N 1
ATOM 729 C CA . LEU A 1 97 ? 8.041 5.254 0.497 1.00 77.69 97 LEU A CA 1
ATOM 730 C C . LEU A 1 97 ? 8.200 6.646 1.113 1.00 77.69 97 LEU A C 1
ATOM 732 O O . LEU A 1 97 ? 7.425 7.543 0.789 1.00 77.69 97 LEU A O 1
ATOM 736 N N . GLN A 1 98 ? 9.226 6.853 1.942 1.00 78.12 98 GLN A N 1
ATOM 737 C CA . GLN A 1 98 ? 9.554 8.174 2.486 1.00 78.12 98 GLN A CA 1
ATOM 738 C C . GLN A 1 98 ? 9.965 9.152 1.375 1.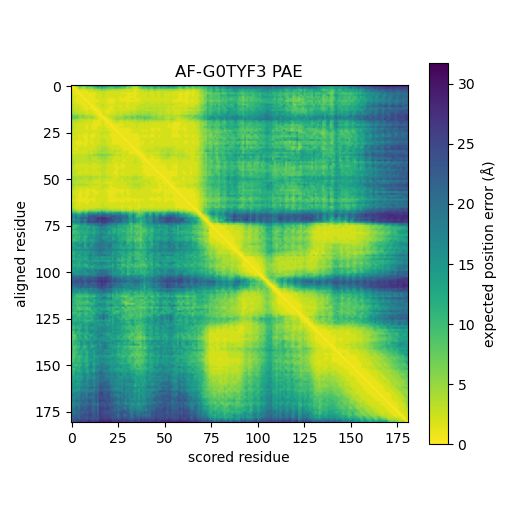00 78.12 98 GLN A C 1
ATOM 740 O O . GLN A 1 98 ? 9.533 10.303 1.368 1.00 78.12 98 GLN A O 1
ATOM 745 N N . GLU A 1 99 ? 10.759 8.698 0.401 1.00 77.94 99 GLU A N 1
ATOM 746 C CA . GLU A 1 99 ? 11.139 9.504 -0.760 1.00 77.94 99 GLU A CA 1
ATOM 747 C C . GLU A 1 99 ? 9.916 9.866 -1.614 1.00 77.94 99 GLU A C 1
ATOM 749 O O . GLU A 1 99 ? 9.767 11.019 -2.026 1.00 77.94 99 GLU A O 1
ATOM 754 N N . ALA A 1 100 ? 9.019 8.905 -1.857 1.00 72.44 100 ALA A N 1
ATOM 755 C CA . ALA A 1 100 ? 7.775 9.147 -2.577 1.00 72.44 100 ALA A CA 1
ATOM 756 C C . ALA A 1 100 ? 6.891 10.170 -1.847 1.00 72.44 100 ALA A C 1
ATOM 758 O O . ALA A 1 100 ? 6.430 11.120 -2.479 1.00 72.44 100 ALA A O 1
ATOM 759 N N . ALA A 1 101 ? 6.723 10.040 -0.527 1.00 70.44 101 ALA A N 1
ATOM 760 C CA . ALA A 1 101 ? 5.993 11.011 0.287 1.00 70.44 101 ALA A CA 1
ATOM 761 C C . ALA A 1 101 ? 6.636 12.410 0.231 1.00 70.44 101 ALA A C 1
ATOM 763 O O . ALA A 1 101 ? 5.940 13.406 0.051 1.00 70.44 101 ALA A O 1
ATOM 764 N N . GLY A 1 102 ? 7.970 12.495 0.278 1.00 68.19 102 GLY A N 1
ATOM 765 C CA . GLY A 1 102 ? 8.698 13.762 0.171 1.00 68.19 102 GLY A CA 1
ATOM 766 C C . GLY A 1 102 ? 8.568 14.451 -1.195 1.00 68.19 102 GLY A C 1
ATOM 767 O O . GLY A 1 102 ? 8.538 15.680 -1.264 1.00 68.19 102 GLY A O 1
ATOM 768 N N . LYS A 1 103 ? 8.460 13.685 -2.290 1.00 67.94 103 LYS A N 1
ATOM 769 C CA . LYS A 1 103 ? 8.331 14.218 -3.662 1.00 67.94 103 LYS A CA 1
ATOM 770 C C . LYS A 1 103 ? 6.950 14.784 -3.986 1.00 67.94 103 LYS A C 1
ATOM 772 O O . LYS A 1 103 ? 6.850 15.628 -4.873 1.00 67.94 103 LYS A O 1
ATOM 777 N N . VAL A 1 104 ? 5.901 14.335 -3.297 1.00 61.12 104 VAL A N 1
ATOM 778 C CA . VAL A 1 104 ? 4.522 14.811 -3.518 1.00 61.12 104 VAL A CA 1
ATOM 779 C C . VAL A 1 104 ? 4.312 16.236 -2.961 1.00 61.12 104 VAL A C 1
ATOM 781 O O . VAL A 1 104 ? 3.365 16.916 -3.350 1.00 61.12 104 VAL A O 1
ATOM 784 N N . GLY A 1 105 ? 5.274 16.755 -2.184 1.00 54.06 105 GLY A N 1
ATOM 785 C CA . GLY A 1 105 ? 5.256 18.103 -1.610 1.00 54.06 105 GLY A CA 1
ATOM 786 C C . GLY A 1 105 ? 4.425 18.167 -0.329 1.00 54.06 105 GLY A C 1
ATOM 787 O O . GLY A 1 105 ? 3.573 17.324 -0.109 1.00 54.06 105 GLY A O 1
ATOM 788 N N . SER A 1 106 ? 4.680 19.155 0.532 1.00 52.19 106 SER A N 1
ATOM 789 C CA . SER A 1 106 ? 4.000 19.327 1.826 1.00 52.19 106 SER A CA 1
ATOM 790 C C . SER A 1 106 ? 2.566 19.846 1.658 1.00 52.19 106 SER A C 1
ATOM 792 O O . SER A 1 106 ? 2.288 21.020 1.900 1.00 52.19 106 SER A O 1
ATOM 794 N N . GLY A 1 107 ? 1.660 18.993 1.191 1.00 55.47 107 GLY A N 1
ATOM 795 C CA . GLY A 1 107 ? 0.219 19.222 1.271 1.00 55.47 107 GLY A CA 1
ATOM 796 C C . GLY A 1 107 ? -0.374 18.581 2.528 1.00 55.47 107 GLY A C 1
ATOM 797 O O . GLY A 1 107 ? 0.219 17.668 3.100 1.00 55.47 107 GLY A O 1
ATOM 798 N N . GLU A 1 108 ? -1.586 18.981 2.916 1.00 53.91 108 GLU A N 1
ATOM 799 C CA . GLU A 1 108 ? -2.387 18.269 3.940 1.00 53.91 108 GLU A CA 1
ATOM 800 C C . GLU A 1 108 ? -2.702 16.804 3.550 1.00 53.91 108 GLU A C 1
ATOM 802 O O . GLU A 1 108 ? -3.206 16.028 4.360 1.00 53.91 108 GLU A O 1
ATOM 807 N N . ASP A 1 109 ? -2.374 16.417 2.312 1.00 53.56 109 ASP A N 1
ATOM 808 C CA . ASP A 1 109 ? -2.680 15.126 1.694 1.00 53.56 109 ASP A CA 1
ATOM 809 C C . ASP A 1 109 ? -1.477 14.168 1.643 1.00 53.56 109 ASP A C 1
ATOM 811 O O . ASP A 1 109 ? -1.597 13.046 1.147 1.00 53.56 109 ASP A O 1
ATOM 815 N N . THR A 1 110 ? -0.320 14.599 2.144 1.00 61.59 110 THR A N 1
ATOM 816 C CA . THR A 1 110 ? 0.920 13.809 2.174 1.00 61.59 110 THR A CA 1
ATOM 817 C C . THR A 1 110 ? 1.112 13.150 3.526 1.00 61.59 110 THR A C 1
ATOM 819 O O . THR A 1 110 ? 1.031 13.827 4.547 1.00 61.59 110 THR A O 1
ATOM 822 N N . LEU A 1 111 ? 1.429 11.852 3.521 1.00 64.19 111 LEU A N 1
ATOM 823 C CA . LEU A 1 111 ? 1.778 11.145 4.749 1.00 64.19 111 LEU A CA 1
ATOM 824 C C . LEU A 1 111 ? 3.080 11.708 5.343 1.00 64.19 111 LEU A C 1
ATOM 826 O O . LEU A 1 111 ? 4.060 11.899 4.616 1.00 64.19 111 LEU A O 1
ATOM 830 N N . SER A 1 112 ? 3.106 11.947 6.654 1.00 70.62 112 SER A N 1
ATOM 831 C CA . SER A 1 112 ? 4.325 12.297 7.390 1.00 70.62 112 SER A CA 1
ATOM 832 C C . SER A 1 112 ? 5.313 11.123 7.402 1.00 70.62 112 SER A C 1
ATOM 834 O O . SER A 1 112 ? 4.958 9.973 7.138 1.00 70.62 112 SER A O 1
ATOM 836 N N . ILE A 1 113 ? 6.577 11.397 7.731 1.00 74.31 113 ILE A N 1
ATOM 837 C CA . ILE A 1 113 ? 7.618 10.362 7.839 1.00 74.31 113 ILE A CA 1
ATOM 838 C C . ILE A 1 113 ? 7.223 9.309 8.882 1.00 74.31 113 ILE A C 1
ATOM 840 O O . ILE A 1 113 ? 7.371 8.112 8.646 1.00 74.31 113 ILE A O 1
ATOM 844 N N . GLU A 1 114 ? 6.679 9.751 10.013 1.00 71.81 114 GLU A N 1
ATOM 845 C CA . GLU A 1 114 ? 6.206 8.896 11.098 1.00 71.81 114 GLU A CA 1
ATOM 846 C C . GLU A 1 114 ? 5.008 8.036 10.664 1.00 71.81 114 GLU A C 1
ATOM 848 O O . GLU A 1 114 ? 4.915 6.862 11.029 1.00 71.81 114 GLU A O 1
ATOM 853 N N . GLU A 1 115 ? 4.110 8.594 9.850 1.00 69.38 115 GLU A N 1
ATOM 854 C CA . GLU A 1 115 ? 2.948 7.884 9.309 1.00 69.38 115 GLU A CA 1
ATOM 855 C C . GLU A 1 115 ? 3.366 6.818 8.293 1.00 69.38 115 GLU A C 1
ATOM 857 O O . GLU A 1 115 ? 2.902 5.677 8.360 1.00 69.38 115 GLU A O 1
ATOM 862 N N . VAL A 1 116 ? 4.299 7.162 7.398 1.00 75.81 116 VAL A N 1
ATOM 863 C CA . VAL A 1 116 ? 4.930 6.213 6.473 1.00 75.81 116 VAL A CA 1
ATOM 864 C C . VAL A 1 116 ? 5.626 5.100 7.253 1.00 75.81 116 VAL A C 1
ATOM 866 O O . VAL A 1 116 ? 5.493 3.926 6.905 1.00 75.81 116 VAL A O 1
ATOM 869 N N . ASP A 1 117 ? 6.326 5.438 8.334 1.00 79.44 117 ASP A N 1
ATOM 870 C CA . ASP A 1 117 ? 7.036 4.465 9.154 1.00 79.44 117 ASP A CA 1
ATOM 871 C C . ASP A 1 117 ? 6.102 3.486 9.860 1.00 79.44 117 ASP A C 1
ATOM 873 O O . ASP A 1 117 ? 6.398 2.285 9.919 1.00 79.44 117 ASP A O 1
ATOM 877 N N . ALA A 1 118 ? 4.985 3.984 10.386 1.00 70.81 118 ALA A N 1
ATOM 878 C CA . ALA A 1 118 ? 3.976 3.167 11.039 1.00 70.81 118 ALA A CA 1
ATOM 879 C C . ALA A 1 118 ? 3.235 2.273 10.032 1.00 70.81 118 ALA A C 1
ATOM 881 O O . ALA A 1 118 ? 3.040 1.087 10.305 1.00 70.81 118 ALA A O 1
ATOM 882 N N . LEU A 1 119 ? 2.897 2.810 8.853 1.00 73.00 119 LEU A N 1
ATOM 883 C CA . LEU A 1 119 ? 2.306 2.053 7.748 1.00 73.00 119 LEU A CA 1
ATOM 884 C C . LEU A 1 119 ? 3.243 0.928 7.297 1.00 73.00 119 LEU A C 1
ATOM 886 O O . LEU A 1 119 ? 2.815 -0.219 7.171 1.00 73.00 119 LEU A O 1
ATOM 890 N N . PHE A 1 120 ? 4.531 1.232 7.121 1.00 80.44 120 PHE A N 1
ATOM 891 C CA . PHE A 1 120 ? 5.525 0.245 6.718 1.00 80.44 120 PHE A CA 1
ATOM 892 C C . PHE A 1 120 ? 5.659 -0.879 7.744 1.00 80.44 120 PHE A C 1
ATOM 894 O O . PHE A 1 120 ? 5.576 -2.044 7.378 1.00 80.44 120 PHE A O 1
ATOM 901 N N . ASN A 1 121 ? 5.805 -0.545 9.031 1.00 80.00 121 ASN A N 1
ATOM 902 C CA . ASN A 1 121 ? 5.900 -1.538 10.110 1.00 80.00 121 ASN A CA 1
ATOM 903 C C . ASN A 1 121 ? 4.677 -2.457 10.176 1.00 80.00 121 ASN A C 1
ATOM 905 O O . ASN A 1 121 ? 4.783 -3.626 10.532 1.00 80.00 121 ASN A O 1
ATOM 909 N N . ALA A 1 122 ? 3.502 -1.916 9.869 1.00 71.62 122 ALA A N 1
ATOM 910 C CA . ALA A 1 122 ? 2.266 -2.672 9.899 1.00 71.62 122 ALA A CA 1
ATOM 911 C C . ALA A 1 122 ? 2.085 -3.567 8.660 1.00 71.62 122 ALA A C 1
ATOM 913 O O . ALA A 1 122 ? 1.406 -4.592 8.758 1.00 71.62 122 ALA A O 1
ATOM 914 N N . LEU A 1 123 ? 2.652 -3.202 7.509 1.00 75.12 123 LEU A N 1
ATOM 915 C CA . LEU A 1 123 ? 2.610 -4.010 6.287 1.00 75.12 123 LEU A CA 1
ATOM 916 C C . LEU A 1 123 ? 3.747 -5.046 6.224 1.00 75.12 123 LEU A C 1
ATOM 918 O O . LEU A 1 123 ? 3.511 -6.174 5.804 1.00 75.12 123 LEU A O 1
ATOM 922 N N . ASP A 1 124 ? 4.948 -4.705 6.691 1.00 82.12 124 ASP A N 1
ATOM 923 C CA . ASP A 1 124 ? 6.102 -5.607 6.796 1.00 82.12 124 ASP A CA 1
ATOM 924 C C . ASP A 1 124 ? 6.072 -6.408 8.112 1.00 82.12 124 ASP A C 1
ATOM 926 O O . ASP A 1 124 ? 6.986 -6.346 8.934 1.00 82.12 124 ASP A O 1
ATOM 930 N N . SER A 1 125 ? 4.992 -7.164 8.339 1.00 68.44 125 SER A N 1
ATOM 931 C CA . SER A 1 125 ? 4.804 -7.936 9.580 1.00 68.44 125 SER A CA 1
ATOM 932 C C . SER A 1 125 ? 5.873 -9.008 9.805 1.00 68.44 125 SER A C 1
ATOM 934 O O . SER A 1 125 ? 6.136 -9.386 10.946 1.00 68.44 125 SER A O 1
ATOM 936 N N . ASP A 1 126 ? 6.498 -9.474 8.723 1.00 77.81 126 ASP A N 1
ATOM 937 C CA . ASP A 1 126 ? 7.552 -10.492 8.749 1.00 77.81 126 ASP A CA 1
ATOM 938 C C . ASP A 1 126 ? 8.960 -9.874 8.857 1.00 77.81 126 ASP A C 1
ATOM 940 O O . ASP A 1 126 ? 9.957 -10.598 8.863 1.00 77.81 126 ASP A O 1
ATOM 944 N N . ASN A 1 127 ? 9.043 -8.541 8.972 1.00 79.44 127 ASN A N 1
ATOM 945 C CA . ASN A 1 127 ? 10.266 -7.763 9.168 1.00 79.44 127 ASN A CA 1
ATOM 946 C C . ASN A 1 127 ? 11.349 -8.059 8.112 1.00 79.44 127 ASN A C 1
ATOM 948 O O . ASN A 1 127 ? 12.538 -8.183 8.423 1.00 79.44 127 ASN A O 1
ATOM 952 N N . ARG A 1 128 ? 10.926 -8.209 6.852 1.00 83.31 128 ARG A N 1
ATOM 953 C CA . ARG A 1 128 ? 11.804 -8.484 5.705 1.00 83.31 128 ARG A CA 1
ATOM 954 C C . ARG A 1 128 ? 12.545 -7.233 5.240 1.00 83.31 128 ARG A C 1
ATOM 956 O O . ARG A 1 128 ? 13.521 -7.342 4.502 1.00 83.31 128 ARG A O 1
ATOM 963 N N . GLY A 1 129 ? 12.096 -6.054 5.666 1.00 83.19 129 GLY A N 1
ATOM 964 C CA . GLY A 1 129 ? 12.631 -4.757 5.266 1.00 83.19 129 GLY A CA 1
ATOM 965 C C . GLY A 1 129 ? 12.116 -4.274 3.909 1.00 83.19 129 GLY A C 1
ATOM 966 O O . GLY A 1 129 ? 12.547 -3.217 3.442 1.00 83.19 129 GLY A O 1
ATOM 967 N N . PHE A 1 130 ? 11.197 -5.016 3.283 1.00 85.94 130 PHE A N 1
ATOM 968 C CA . PHE A 1 130 ? 10.544 -4.655 2.028 1.00 85.94 130 PHE A CA 1
ATOM 969 C C . PHE A 1 130 ? 9.166 -5.317 1.894 1.00 85.94 130 PHE A C 1
ATOM 971 O O . PHE A 1 130 ? 8.898 -6.374 2.467 1.00 85.94 130 PHE A O 1
ATOM 978 N N . ILE A 1 131 ? 8.312 -4.710 1.075 1.00 84.56 131 ILE A N 1
ATOM 979 C CA . ILE A 1 131 ? 7.015 -5.254 0.654 1.00 84.56 131 ILE A CA 1
ATOM 980 C C . ILE A 1 131 ? 7.079 -5.391 -0.864 1.00 84.56 131 ILE A C 1
ATOM 982 O O . ILE A 1 131 ? 7.414 -4.418 -1.536 1.00 84.56 131 ILE A O 1
ATOM 986 N N . SER A 1 132 ? 6.809 -6.564 -1.438 1.00 87.38 132 SER A N 1
ATOM 987 C CA . SER A 1 132 ? 6.809 -6.664 -2.903 1.00 87.38 132 SER A CA 1
ATOM 988 C C . SER A 1 132 ? 5.562 -6.007 -3.502 1.00 87.38 132 SER A C 1
ATOM 990 O O . SER A 1 132 ? 4.481 -6.006 -2.910 1.00 87.38 132 SER A O 1
ATOM 992 N N . ALA A 1 133 ? 5.709 -5.449 -4.701 1.00 86.44 133 ALA A N 1
ATOM 993 C CA . ALA A 1 133 ? 4.606 -4.877 -5.462 1.00 86.44 133 ALA A CA 1
ATOM 994 C C . ALA A 1 133 ? 3.516 -5.918 -5.748 1.00 86.44 133 ALA A C 1
ATOM 996 O O . ALA A 1 133 ? 2.333 -5.591 -5.713 1.00 86.44 133 ALA A O 1
ATOM 997 N N . ASP A 1 134 ? 3.915 -7.171 -5.972 1.00 87.12 134 ASP A N 1
ATOM 998 C CA . ASP A 1 134 ? 2.997 -8.282 -6.197 1.00 87.12 134 ASP A CA 1
ATOM 999 C C . ASP A 1 134 ? 2.188 -8.604 -4.931 1.00 87.12 134 ASP A C 1
ATOM 1001 O O . ASP A 1 134 ? 0.964 -8.657 -4.993 1.00 87.12 134 ASP A O 1
ATOM 1005 N N . GLU A 1 135 ? 2.826 -8.707 -3.760 1.00 82.75 135 GLU A N 1
ATOM 1006 C CA . GLU A 1 135 ? 2.113 -8.915 -2.487 1.00 82.75 135 GLU A CA 1
ATOM 1007 C C . GLU A 1 135 ? 1.170 -7.761 -2.154 1.00 82.75 135 GLU A C 1
ATOM 1009 O O . GLU A 1 135 ? 0.067 -7.986 -1.663 1.00 82.75 135 GLU A O 1
ATOM 1014 N N . PHE A 1 136 ? 1.585 -6.525 -2.429 1.00 80.69 136 PHE A N 1
ATOM 1015 C CA . PHE A 1 136 ? 0.747 -5.355 -2.205 1.00 80.69 136 PHE A CA 1
ATOM 1016 C C . PHE A 1 136 ? -0.498 -5.377 -3.104 1.00 80.69 136 PHE A C 1
ATOM 1018 O O . PHE A 1 136 ? -1.616 -5.187 -2.626 1.00 80.69 136 PHE A O 1
ATOM 1025 N N . MET A 1 137 ? -0.325 -5.662 -4.398 1.00 84.75 137 MET A N 1
ATOM 1026 C CA . MET A 1 137 ? -1.436 -5.727 -5.351 1.00 84.75 137 MET A CA 1
ATOM 1027 C C . MET A 1 137 ? -2.357 -6.929 -5.101 1.00 84.75 137 MET A C 1
ATOM 1029 O O . MET A 1 137 ? -3.574 -6.777 -5.193 1.00 84.75 137 MET A O 1
ATOM 1033 N N . ASP A 1 138 ? -1.818 -8.092 -4.726 1.00 82.88 138 ASP A N 1
ATOM 1034 C CA . ASP A 1 138 ? -2.611 -9.278 -4.364 1.00 82.88 138 ASP A CA 1
ATOM 1035 C C . ASP A 1 138 ? -3.375 -9.096 -3.039 1.00 82.88 138 ASP A C 1
ATOM 1037 O O . ASP A 1 138 ? -4.532 -9.517 -2.892 1.00 82.88 138 ASP A O 1
ATOM 1041 N N . ALA A 1 139 ? -2.773 -8.406 -2.066 1.00 73.31 139 ALA A N 1
ATOM 1042 C CA . ALA A 1 139 ? -3.450 -8.068 -0.820 1.00 73.31 139 ALA A CA 1
ATOM 1043 C C . ALA A 1 139 ? -4.692 -7.207 -1.090 1.00 73.31 139 ALA A C 1
ATOM 1045 O O . ALA A 1 139 ? -5.772 -7.524 -0.584 1.00 73.31 139 ALA A O 1
ATOM 1046 N N . LEU A 1 140 ? -4.545 -6.183 -1.937 1.00 74.38 140 LEU A N 1
ATOM 1047 C CA . LEU A 1 140 ? -5.590 -5.202 -2.227 1.00 74.38 140 LEU A CA 1
ATOM 1048 C C . LEU A 1 140 ? -6.635 -5.654 -3.249 1.00 74.38 140 LEU A C 1
ATOM 1050 O O . LEU A 1 140 ? -7.799 -5.298 -3.120 1.00 74.38 140 LEU A O 1
ATOM 1054 N N . TYR A 1 141 ? -6.245 -6.413 -4.269 1.00 76.81 141 TYR A N 1
ATOM 1055 C CA . TYR A 1 141 ? -7.118 -6.714 -5.412 1.00 76.81 141 TYR A CA 1
ATOM 1056 C C . TYR A 1 141 ? -7.114 -8.196 -5.803 1.00 76.81 141 TYR A C 1
ATOM 1058 O O . TYR A 1 141 ? -7.833 -8.601 -6.713 1.00 76.81 141 TYR A O 1
ATOM 1066 N N . GLY A 1 142 ? -6.328 -9.033 -5.121 1.00 80.56 142 GLY A N 1
ATOM 1067 C CA . GLY A 1 142 ? -6.174 -10.441 -5.477 1.00 80.56 142 GLY A CA 1
ATOM 1068 C C . GLY A 1 142 ? -5.567 -10.623 -6.870 1.00 80.56 142 GLY A C 1
ATOM 1069 O O . GLY A 1 142 ? -4.735 -9.834 -7.321 1.00 80.56 142 GLY A O 1
ATOM 1070 N N . GLU A 1 143 ? -6.052 -11.640 -7.583 1.00 84.38 143 GLU A N 1
ATOM 1071 C CA . GLU A 1 143 ? -5.591 -11.992 -8.930 1.00 84.38 143 GLU A CA 1
ATOM 1072 C C . GLU A 1 143 ? -5.733 -10.832 -9.931 1.00 84.38 143 GLU A C 1
ATOM 1074 O O . GLU A 1 143 ? -4.850 -10.623 -10.762 1.00 84.38 143 GLU A O 1
ATOM 1079 N N . GLU A 1 144 ? -6.783 -10.014 -9.807 1.00 84.88 144 GLU A N 1
ATOM 1080 C CA . GLU A 1 144 ? -6.985 -8.831 -10.654 1.00 84.88 144 GLU A CA 1
ATOM 1081 C C . GLU A 1 144 ? -5.851 -7.807 -10.489 1.00 84.88 144 GLU A C 1
ATOM 1083 O O . GLU A 1 144 ? -5.381 -7.231 -11.472 1.00 84.88 144 GLU A O 1
ATOM 1088 N N . GLY A 1 145 ? -5.352 -7.627 -9.263 1.00 85.56 145 GLY A N 1
ATOM 1089 C CA . GLY A 1 145 ? -4.215 -6.753 -8.980 1.00 85.56 145 GLY A CA 1
ATOM 1090 C C . GLY A 1 145 ? -2.929 -7.224 -9.640 1.00 85.56 145 GLY A C 1
ATOM 1091 O O . GLY A 1 145 ? -2.197 -6.419 -10.218 1.00 85.56 145 GLY A O 1
ATOM 1092 N N . ILE A 1 146 ? -2.675 -8.531 -9.583 1.00 88.25 146 ILE A N 1
ATOM 1093 C CA . ILE A 1 146 ? -1.510 -9.154 -10.216 1.00 88.25 146 ILE A CA 1
ATOM 1094 C C . ILE A 1 146 ? -1.581 -9.018 -11.738 1.00 88.25 146 ILE A C 1
ATOM 1096 O O . ILE A 1 146 ? -0.592 -8.640 -12.367 1.00 88.25 146 ILE A O 1
ATOM 1100 N N . ILE A 1 147 ? -2.752 -9.268 -12.332 1.00 90.88 147 ILE A N 1
ATOM 1101 C CA . ILE A 1 147 ? -2.973 -9.089 -13.773 1.00 90.88 147 ILE A CA 1
ATOM 1102 C C . ILE A 1 147 ? -2.705 -7.633 -14.166 1.00 90.88 147 ILE A C 1
ATOM 1104 O O . ILE A 1 147 ? -1.896 -7.386 -15.059 1.00 90.88 147 ILE A O 1
ATOM 1108 N N . ALA A 1 148 ? -3.305 -6.669 -13.463 1.00 88.75 148 ALA A N 1
ATOM 1109 C CA . ALA A 1 148 ? -3.129 -5.248 -13.750 1.00 88.75 148 ALA A CA 1
ATOM 1110 C C . ALA A 1 148 ? -1.660 -4.797 -13.638 1.00 88.75 148 ALA A C 1
ATOM 1112 O O . ALA A 1 148 ? -1.178 -4.012 -14.459 1.00 88.75 148 ALA A O 1
ATOM 1113 N N . LEU A 1 149 ? -0.927 -5.302 -12.640 1.00 88.12 149 LEU A N 1
ATOM 1114 C CA . LEU A 1 149 ? 0.492 -4.993 -12.468 1.00 88.12 149 LEU A CA 1
ATOM 1115 C C . LEU A 1 149 ? 1.353 -5.598 -13.585 1.00 88.12 149 LEU A C 1
ATOM 1117 O O . LEU A 1 149 ? 2.255 -4.929 -14.094 1.00 88.12 149 LEU A O 1
ATOM 1121 N N . ASN A 1 150 ? 1.060 -6.828 -14.008 1.00 90.50 150 ASN A N 1
ATOM 1122 C CA . ASN A 1 150 ? 1.776 -7.482 -15.101 1.00 90.50 150 ASN A CA 1
ATOM 1123 C C . ASN A 1 150 ? 1.504 -6.815 -16.452 1.00 90.50 150 ASN A C 1
ATOM 1125 O O . ASN A 1 150 ? 2.465 -6.508 -17.155 1.00 90.50 150 ASN A O 1
ATOM 1129 N N . GLU A 1 151 ? 0.247 -6.482 -16.771 1.00 91.19 151 GLU A N 1
ATOM 1130 C CA . GLU A 1 151 ? -0.108 -5.701 -17.969 1.00 91.19 151 GLU A CA 1
ATOM 1131 C C . GLU A 1 151 ? 0.710 -4.401 -18.033 1.00 91.19 151 GLU A C 1
ATOM 1133 O O . GLU A 1 151 ? 1.261 -4.030 -19.074 1.00 91.19 151 GLU A O 1
ATOM 1138 N N . ARG A 1 152 ? 0.854 -3.723 -16.887 1.00 88.06 152 ARG A N 1
ATOM 1139 C CA . ARG A 1 152 ? 1.618 -2.479 -16.787 1.00 88.06 152 ARG A CA 1
ATOM 1140 C C . ARG A 1 152 ? 3.121 -2.686 -16.995 1.00 88.06 152 ARG A C 1
ATOM 1142 O O . ARG A 1 152 ? 3.758 -1.881 -17.681 1.00 88.06 152 ARG A O 1
ATOM 1149 N N . ARG A 1 153 ? 3.695 -3.745 -16.417 1.00 87.50 153 ARG A N 1
ATOM 1150 C CA . ARG A 1 153 ? 5.111 -4.114 -16.598 1.00 87.50 153 ARG A CA 1
ATOM 1151 C C . ARG A 1 153 ? 5.402 -4.483 -18.055 1.00 87.50 153 ARG A C 1
ATOM 1153 O O . ARG A 1 153 ? 6.397 -4.016 -18.608 1.00 87.50 153 ARG A O 1
ATOM 1160 N N . GLU A 1 154 ? 4.527 -5.256 -18.692 1.00 89.00 154 GLU A N 1
ATOM 1161 C CA . GLU A 1 154 ? 4.643 -5.634 -20.104 1.00 89.00 154 GLU A CA 1
ATOM 1162 C C . GLU A 1 154 ? 4.599 -4.414 -21.027 1.00 89.00 154 GLU A C 1
ATOM 1164 O O . GLU A 1 154 ? 5.444 -4.277 -21.914 1.00 89.00 154 GLU A O 1
ATOM 1169 N N . GLU A 1 155 ? 3.665 -3.490 -20.794 1.00 89.19 155 GLU A N 1
ATOM 1170 C CA . GLU A 1 155 ? 3.572 -2.246 -21.557 1.00 89.19 155 GLU A CA 1
ATOM 1171 C C . GLU A 1 155 ? 4.855 -1.411 -21.443 1.00 89.19 155 GLU A C 1
ATOM 1173 O O . GLU A 1 155 ? 5.374 -0.931 -22.454 1.00 89.19 155 GLU A O 1
ATOM 1178 N N . TYR A 1 156 ? 5.393 -1.263 -20.229 1.00 84.94 156 TYR A N 1
ATOM 1179 C CA . TYR A 1 156 ? 6.646 -0.545 -20.007 1.00 84.94 156 TYR A CA 1
ATOM 1180 C C . TYR A 1 156 ? 7.819 -1.194 -20.751 1.00 84.94 156 TYR A C 1
ATOM 1182 O O . TYR A 1 156 ? 8.576 -0.503 -21.434 1.00 84.94 156 TYR A O 1
ATOM 1190 N N . MET A 1 157 ? 7.946 -2.521 -20.672 1.00 84.69 157 MET A N 1
ATOM 1191 C CA . MET A 1 157 ? 9.002 -3.255 -21.371 1.00 84.69 157 MET A CA 1
ATOM 1192 C C . MET A 1 157 ? 8.862 -3.146 -22.891 1.00 84.69 157 MET A C 1
ATOM 1194 O O . MET A 1 157 ? 9.864 -2.967 -23.582 1.00 84.69 157 MET A O 1
ATOM 1198 N N . ARG A 1 158 ? 7.633 -3.178 -23.420 1.00 90.44 158 ARG A N 1
ATOM 1199 C CA . ARG A 1 158 ? 7.368 -2.964 -24.848 1.00 90.44 158 ARG A CA 1
ATOM 1200 C C . ARG A 1 158 ? 7.832 -1.581 -25.299 1.00 90.44 158 ARG A C 1
ATOM 1202 O O . ARG A 1 158 ? 8.596 -1.489 -26.255 1.00 90.44 158 ARG A O 1
ATOM 1209 N N . LEU A 1 159 ? 7.424 -0.523 -24.595 1.00 87.50 159 LEU A N 1
ATOM 1210 C CA . LEU A 1 159 ? 7.812 0.855 -24.924 1.00 87.50 159 LEU A CA 1
ATOM 1211 C C . LEU A 1 159 ? 9.330 1.050 -24.863 1.00 87.50 159 LEU A C 1
ATOM 1213 O O . LEU A 1 159 ? 9.910 1.652 -25.764 1.00 87.50 159 LEU A O 1
ATOM 1217 N N . LYS A 1 160 ? 9.980 0.489 -23.839 1.00 86.31 160 LYS A N 1
ATOM 1218 C CA . LYS A 1 160 ? 11.436 0.543 -23.686 1.00 86.31 160 LYS A CA 1
ATOM 1219 C C . LYS A 1 160 ? 12.162 -0.183 -24.821 1.00 86.31 160 LYS A C 1
ATOM 1221 O O . LYS A 1 160 ? 13.158 0.323 -25.329 1.00 86.31 160 LYS A O 1
ATOM 1226 N N . ASN A 1 161 ? 11.667 -1.345 -25.244 1.00 89.12 161 ASN A N 1
ATOM 1227 C CA . ASN A 1 161 ? 12.245 -2.083 -26.367 1.00 89.12 161 ASN A CA 1
ATOM 1228 C C . ASN A 1 161 ? 12.088 -1.316 -27.687 1.00 89.12 161 ASN A C 1
ATOM 1230 O O . ASN A 1 161 ? 13.050 -1.215 -28.442 1.00 89.12 161 ASN A O 1
ATOM 1234 N N . GLU A 1 162 ? 10.918 -0.725 -27.943 1.00 93.06 162 GLU A N 1
ATOM 1235 C CA . GLU A 1 162 ? 10.704 0.119 -29.125 1.00 93.06 162 GLU A CA 1
ATOM 1236 C C . GLU A 1 162 ? 11.640 1.335 -29.148 1.00 93.06 162 GLU A C 1
ATOM 1238 O O . GLU A 1 162 ? 12.146 1.712 -30.204 1.00 93.06 162 GLU A O 1
ATOM 1243 N N . GLU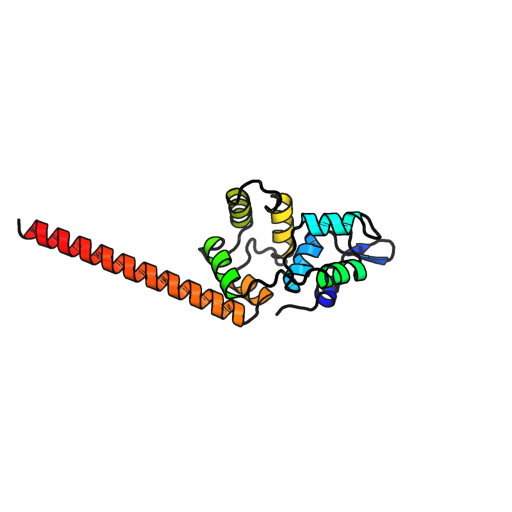 A 1 163 ? 11.874 1.964 -27.997 1.00 92.25 163 GLU A N 1
ATOM 1244 C CA . GLU A 1 163 ? 12.801 3.089 -27.872 1.00 92.25 163 GLU A CA 1
ATOM 1245 C C . GLU A 1 163 ? 14.248 2.665 -28.155 1.00 92.25 163 GLU A C 1
ATOM 1247 O O . GLU A 1 163 ? 14.936 3.314 -28.944 1.00 92.25 163 GLU A O 1
ATOM 1252 N N . LEU A 1 164 ? 14.680 1.528 -27.600 1.00 91.69 164 LEU A N 1
ATOM 1253 C CA . LEU A 1 164 ? 16.000 0.953 -27.866 1.00 91.69 164 LEU A CA 1
ATOM 1254 C C . LEU A 1 164 ? 16.188 0.592 -29.344 1.00 91.69 164 LEU A C 1
ATOM 1256 O O . LEU A 1 164 ? 17.255 0.838 -29.903 1.00 91.69 164 LEU A O 1
ATOM 1260 N N . GLU A 1 165 ? 15.166 0.037 -29.999 1.00 93.75 165 GLU A N 1
ATOM 1261 C CA . GLU A 1 165 ? 15.216 -0.259 -31.433 1.00 93.75 165 GLU A CA 1
ATOM 1262 C C . GLU A 1 165 ? 15.319 1.008 -32.284 1.00 93.75 165 GLU A C 1
ATOM 1264 O O . GLU A 1 165 ? 16.078 1.031 -33.255 1.00 93.75 165 GLU A O 1
ATOM 1269 N N . ARG A 1 166 ? 14.582 2.070 -31.932 1.00 93.38 166 ARG A N 1
ATOM 1270 C CA . ARG A 1 166 ? 14.682 3.364 -32.626 1.00 93.38 166 ARG A CA 1
ATOM 1271 C C . ARG A 1 166 ? 16.074 3.957 -32.476 1.00 93.38 166 ARG A C 1
ATOM 1273 O O . ARG A 1 166 ? 16.644 4.389 -33.472 1.00 93.38 166 ARG A O 1
ATOM 1280 N N . GLU A 1 167 ? 16.627 3.948 -31.268 1.00 93.12 167 GLU A N 1
ATOM 1281 C CA . GLU A 1 167 ? 17.960 4.496 -31.029 1.00 93.12 167 GLU A CA 1
ATOM 1282 C C . GLU A 1 167 ? 19.039 3.681 -31.746 1.00 93.12 167 GLU A C 1
ATOM 1284 O O . GLU A 1 167 ? 19.916 4.246 -32.396 1.00 93.12 167 GLU A O 1
ATOM 1289 N N . ARG A 1 168 ? 18.919 2.349 -31.745 1.00 93.12 168 ARG A N 1
ATOM 1290 C CA . ARG A 1 168 ? 19.821 1.479 -32.501 1.00 93.12 168 ARG A CA 1
ATOM 1291 C C . ARG A 1 168 ? 19.790 1.780 -34.003 1.00 93.12 168 ARG A C 1
ATOM 1293 O O . ARG A 1 168 ? 20.850 1.864 -34.613 1.00 93.12 168 ARG A O 1
ATOM 1300 N N . ARG A 1 169 ? 18.605 1.980 -34.592 1.00 93.50 169 ARG A N 1
ATOM 1301 C CA . ARG A 1 169 ? 18.484 2.362 -36.012 1.00 93.50 169 ARG A CA 1
ATOM 1302 C C . ARG A 1 169 ? 19.135 3.711 -36.301 1.00 93.50 169 ARG A C 1
ATOM 1304 O O . ARG A 1 169 ? 19.800 3.838 -37.319 1.00 93.50 169 ARG A O 1
ATOM 1311 N N . ARG A 1 170 ? 18.982 4.693 -35.407 1.00 93.69 170 ARG A N 1
ATOM 1312 C CA . ARG A 1 170 ? 19.622 6.011 -35.559 1.00 93.69 170 ARG A CA 1
ATOM 1313 C C . ARG A 1 170 ? 21.144 5.901 -35.571 1.00 93.69 170 ARG A C 1
ATOM 1315 O O . ARG A 1 170 ? 21.773 6.486 -36.443 1.00 93.69 170 ARG A O 1
ATOM 1322 N N . ILE A 1 171 ? 21.715 5.114 -34.660 1.00 93.25 171 ILE A N 1
ATOM 1323 C CA . ILE A 1 171 ? 23.164 4.873 -34.612 1.00 93.25 171 ILE A CA 1
ATOM 1324 C C . ILE A 1 171 ? 23.637 4.171 -35.894 1.00 93.25 171 ILE A C 1
ATOM 1326 O O . ILE A 1 171 ? 24.609 4.608 -36.500 1.00 93.25 171 ILE A O 1
ATOM 1330 N N . GLU A 1 172 ? 22.931 3.130 -36.350 1.00 92.81 172 GLU A N 1
ATOM 1331 C CA . GLU A 1 172 ? 23.274 2.409 -37.589 1.00 92.81 172 GLU A CA 1
ATOM 1332 C C . GLU A 1 172 ? 23.208 3.325 -38.833 1.00 92.81 172 GLU A C 1
ATOM 1334 O O . GLU A 1 172 ? 24.069 3.242 -39.710 1.00 92.81 172 GLU A O 1
ATOM 1339 N N . GLU A 1 173 ? 22.226 4.231 -38.911 1.00 91.88 173 GLU A N 1
ATOM 1340 C CA . GLU A 1 173 ? 22.109 5.227 -39.988 1.00 91.88 173 GLU A CA 1
ATOM 1341 C C . GLU A 1 173 ? 23.223 6.287 -39.937 1.00 91.88 173 GLU A C 1
ATOM 1343 O O . GLU A 1 173 ? 23.787 6.630 -40.979 1.00 91.88 173 GLU A O 1
ATOM 1348 N N . GLU A 1 174 ? 23.573 6.786 -38.747 1.00 90.44 174 GLU A N 1
ATOM 1349 C CA . GLU A 1 174 ? 24.673 7.740 -38.555 1.00 90.44 174 GLU A CA 1
ATOM 1350 C C . GLU A 1 174 ? 26.035 7.116 -38.906 1.00 90.44 174 GLU A C 1
ATOM 1352 O O . GLU A 1 174 ? 26.834 7.741 -39.607 1.00 90.44 174 GLU A O 1
ATOM 1357 N N . GLU A 1 175 ? 26.286 5.869 -38.496 1.00 90.38 175 GLU A N 1
ATOM 1358 C CA . GLU A 1 175 ? 27.504 5.129 -38.849 1.00 90.38 175 GLU A CA 1
ATOM 1359 C C . GLU A 1 175 ? 27.590 4.852 -40.357 1.00 90.38 175 GLU A C 1
ATOM 1361 O O . GLU A 1 175 ? 28.650 5.034 -40.960 1.00 90.38 175 GLU A O 1
ATOM 1366 N N . ALA A 1 176 ? 26.479 4.466 -40.995 1.00 89.38 176 ALA A N 1
ATOM 1367 C CA . ALA A 1 176 ? 26.433 4.256 -42.441 1.00 89.38 176 ALA A CA 1
ATOM 1368 C C . ALA A 1 176 ? 26.675 5.558 -43.224 1.00 89.38 176 ALA A C 1
ATOM 1370 O O . ALA A 1 176 ? 27.390 5.548 -44.228 1.00 89.38 176 ALA A O 1
ATOM 1371 N N . ALA A 1 177 ? 26.121 6.684 -42.760 1.00 88.31 177 ALA A N 1
ATOM 1372 C CA . ALA A 1 177 ? 26.360 7.995 -43.356 1.00 88.31 177 ALA A CA 1
ATOM 1373 C C . ALA A 1 177 ? 27.820 8.447 -43.188 1.00 88.31 177 ALA A C 1
ATOM 1375 O O . ALA A 1 177 ? 28.404 8.973 -44.134 1.00 88.31 177 ALA A O 1
ATOM 1376 N N . ALA A 1 178 ? 28.429 8.202 -42.022 1.00 85.75 178 ALA A N 1
ATOM 1377 C CA . ALA A 1 178 ? 29.835 8.508 -41.767 1.00 85.75 178 ALA A CA 1
ATOM 1378 C C . ALA A 1 178 ? 30.797 7.626 -42.582 1.00 85.75 178 ALA A C 1
ATOM 1380 O O . ALA A 1 178 ? 31.834 8.108 -43.021 1.00 85.75 178 ALA A O 1
ATOM 1381 N N . ALA A 1 179 ? 30.457 6.355 -42.819 1.00 81.25 179 ALA A N 1
ATOM 1382 C CA . ALA A 1 179 ? 31.255 5.450 -43.650 1.00 81.25 179 ALA A CA 1
ATOM 1383 C C . ALA A 1 179 ? 31.150 5.746 -45.160 1.00 81.25 179 ALA A C 1
ATOM 1385 O O . ALA A 1 179 ? 31.993 5.291 -45.934 1.00 81.25 179 ALA A O 1
ATOM 1386 N N . ALA A 1 180 ? 30.111 6.471 -45.586 1.00 78.81 180 ALA A N 1
ATOM 1387 C CA . ALA A 1 180 ? 29.890 6.870 -46.975 1.00 78.81 180 ALA A CA 1
ATOM 1388 C C . ALA A 1 180 ? 30.460 8.263 -47.328 1.00 78.81 180 ALA A C 1
ATOM 1390 O O . ALA A 1 180 ? 30.392 8.650 -48.499 1.00 78.81 180 ALA A O 1
ATOM 1391 N N . ALA A 1 181 ? 30.989 9.001 -46.344 1.00 65.56 181 ALA A N 1
ATOM 1392 C CA . ALA A 1 181 ? 31.616 10.320 -46.489 1.00 65.56 181 ALA A CA 1
ATOM 1393 C C . ALA A 1 181 ? 33.148 10.223 -46.565 1.00 65.56 181 ALA A C 1
ATOM 1395 O O . ALA A 1 181 ? 33.740 11.034 -47.316 1.00 65.56 181 ALA A O 1
#

pLDDT: mean 82.84, std 10.92, range [48.66, 97.25]

Radius of gyration: 21.64 Å; Cα contacts (8 Å, |Δi|>4): 217; chains: 1; bounding box: 51×31×78 Å

Nearest PDB structures (foldseek):
  5nin-assembly2_A  TM=4.058E-01  e=1.899E-03  Homo sapiens
  3wfn-assembly2_C  TM=3.508E-01  e=1.701E-03  Mus musculus
  3wfn-assembly1_B  TM=3.496E-01  e=5.130E-03  Mus musculus
  5xnd-assembly1_A  TM=3.958E-01  e=6.151E-02  Scomber japonicus
  5x9a-assembly1_B  TM=3.425E-01  e=2.584E-01  Ciona intestinalis

InterPro domains:
  IPR002048 EF-hand domain [PF13833] (88-141)
  IPR002048 EF-hand domain [PS50222] (111-146)
  IPR011992 EF-hand domain pair [SSF47473] (50-142)

Solvent-accessible surface area (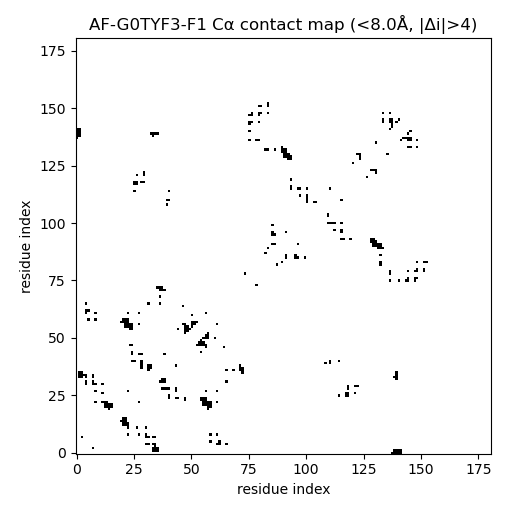backbone atoms only — not comparable to full-atom values): 9796 Å² total; per-residue (Å²): 86,55,39,56,52,68,56,27,44,69,75,62,49,44,75,46,96,90,66,54,55,30,27,46,44,59,55,42,50,50,25,33,37,45,36,49,36,68,73,57,65,67,61,42,41,58,50,11,56,72,32,99,43,71,55,24,27,39,62,70,55,47,46,51,54,53,72,73,55,82,83,42,69,74,53,44,55,62,49,29,58,53,48,50,68,62,19,74,87,43,40,42,34,67,65,46,51,46,51,51,36,61,70,75,40,98,49,100,85,43,64,50,69,68,53,48,49,43,44,44,56,68,69,33,73,82,68,72,70,50,42,44,48,59,60,54,29,23,38,54,48,22,70,58,11,43,51,30,36,48,57,52,53,51,51,52,52,51,54,52,49,54,51,53,53,52,52,50,51,52,52,54,51,53,52,52,54,61,75,74,107

Foldseek 3Di:
DQDALLVLQVVQWDQDPVRFTKDALLSLCQSCQLNQDHDQSVLSQVLQCPAPHHRIGGSVSSNVSSVVRPDDRDFLLVVLVVLCVLCVV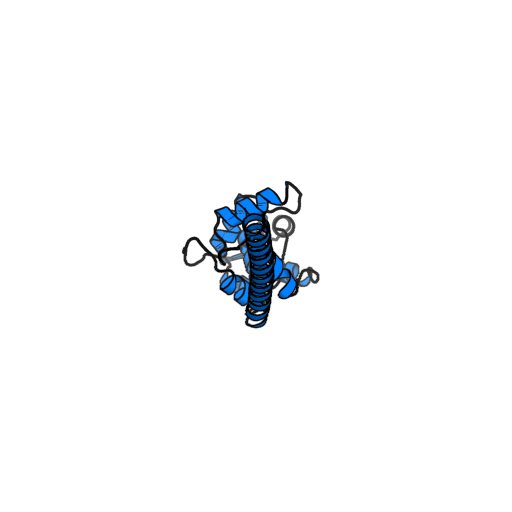QKDALVSLQVVLVVVDPDPRGQDSVSSVSNCCNQPVVVPRIDGQCNSQCSNPNPSNNVSNVVVVVVVVVVVVVVVVVVVVVVVVVVVVVVVD

Sequence (181 aa):
MLISPAAAFERRHLKRNDGDKVLPPSVALVAALESGYMFKLSAIEDAAARAKYPGMLTEIEFLSLCDQNTLNVTDARVMAKHVSVIAPDGTFTRASLQEAAGKVGSGEDTLSIEEVDALFNALDSDNRGFISADEFMDALYGEEGIIALNERREEYMRLKNEELERERRRIEEEEAAAAAA

Secondary structure (DSSP, 8-state):
-PPPHHHHHHHHPEEPTTS-EEE-HHHHHHHHHHTT----HHHHHHHHHTSSBTTBEEHHHHHHHHHH--S----HHHHHHHHHHH-TTSEEEHHHHHHHHHHT-S-TTSPPHHHHHHHHHHH-TT--SEEEHHHHHHHHHTHHHHHHHHHHHHHHHHHHHHHHHHHHHHHHHHHHHHHT-